Protein AF-A0A6G3MH66-F1 (afdb_monomer)

Secondary structure (DSSP, 8-state):
-EE-S-S-SSSS--HHHHHHHHHHHHHHHBSSPPPSSEEEE-----TT--SS-SSGGG-TT--BSS--EE---SSS--BTTTTB-HHHHHHHTTS-EE------SS-EEE--EEEEETTEEEEEEEE----HHHHHHHHHTT-EEEPPPP-SS--EEEEEEE-S--S-SSTTSS--GGGS-TT-SEEEE-S--S-EEEEEEPTTSS-EEEE---SS--S--TGGGS--

Radius of gyration: 17.52 Å; Cα contacts (8 Å, |Δi|>4): 465; chains: 1; bounding box: 42×45×47 Å

Foldseek 3Di:
DEAQACPDQAQDDDPVSLVVLVVVLCVPFFDQADDLKDWPDDDDPDPPDPPADQALNPGPVTRTRHAAEYEHAPRQFQDDPVRDTPVVVCSVVSRHNYAQHADDLQAGEWEWGWMGRPQAIETETEHHDDQQLSVQVCLVVVRYYYDPDPPPDHDYAYEYRHHAADDPPDPRRTDDPVSDDQSHAEYEYRHAQQAPQDWDDDPPGNYTYGYHHDPDDPDPDPSNVDDD

Mean predicted aligned error: 4.97 Å

Solvent-accessible surface area (backbone atoms only — not comparable to full-atom values): 12846 Å² total; per-residue (Å²): 87,80,46,38,27,50,90,34,87,43,46,77,61,54,70,68,56,51,54,50,52,52,49,51,47,53,68,70,22,38,41,89,50,76,66,84,57,46,79,77,42,72,67,85,86,63,93,85,60,86,88,60,63,74,41,32,90,69,30,93,89,48,57,51,38,46,65,37,37,32,30,35,9,80,35,23,37,63,46,73,96,84,52,50,28,50,55,54,58,37,21,77,69,52,65,29,28,67,44,28,76,83,86,49,96,81,49,44,78,37,59,43,40,27,37,35,44,87,91,48,35,37,30,42,33,39,40,30,37,60,64,34,47,56,52,47,49,32,53,77,67,68,29,55,45,69,59,74,77,80,86,79,88,62,84,54,51,25,35,39,34,32,20,50,45,68,60,78,81,48,98,48,49,20,49,65,84,76,77,57,74,74,85,37,46,35,35,41,42,32,53,49,47,38,43,47,54,72,69,42,76,42,79,99,52,81,24,30,39,27,23,57,27,40,97,64,77,88,58,102,44,78,50,44,69,46,76,108

InterPro domains:
  IPR004843 Calcineurin-like, phosphoesterase domain [PF00149] (3-195)
  IPR029052 Metallo-dependent phosphatase-like [G3DSA:3.60.21.10] (1-228)
  IPR029052 Metallo-dependent phosphatase-like [SSF56300] (2-224)
  IPR041796 DNA double-strand break repair protein Mre11, N-terminal metallophosphatase domain [cd00840] (1-221)

Structure (mmCIF, N/CA/C/O backbone):
data_AF-A0A6G3MH66-F1
#
_entry.id   AF-A0A6G3MH66-F1
#
loop_
_atom_site.group_PDB
_atom_site.id
_atom_site.type_symbol
_atom_site.label_atom_id
_atom_site.label_alt_id
_atom_site.label_comp_id
_atom_site.label_asym_id
_atom_site.label_entity_id
_atom_site.label_seq_id
_atom_site.pdbx_PDB_ins_code
_atom_site.Cartn_x
_atom_site.Cartn_y
_atom_site.Cartn_z
_atom_site.occupancy
_atom_site.B_iso_or_equiv
_atom_site.auth_seq_id
_atom_site.auth_comp_id
_atom_site.auth_asym_id
_atom_site.auth_atom_id
_atom_site.pdbx_PDB_model_num
ATOM 1 N N . MET A 1 1 ? -10.281 -0.877 4.349 1.00 94.56 1 MET A N 1
ATOM 2 C CA . MET A 1 1 ? -10.024 -0.508 2.943 1.00 94.56 1 MET A CA 1
ATOM 3 C C . MET A 1 1 ? -8.521 -0.492 2.738 1.00 94.56 1 MET A C 1
ATOM 5 O O . MET A 1 1 ? -7.824 -0.076 3.657 1.00 94.56 1 MET A O 1
ATOM 9 N N . LEU A 1 2 ? -8.044 -1.002 1.604 1.00 97.56 2 LEU A N 1
ATOM 10 C CA . LEU A 1 2 ? -6.624 -1.140 1.277 1.00 97.56 2 LEU A CA 1
ATOM 11 C C . LEU A 1 2 ? -6.364 -0.428 -0.053 1.00 97.56 2 LEU A C 1
ATOM 13 O O . LEU A 1 2 ? -7.070 -0.707 -1.018 1.00 97.56 2 LEU A O 1
ATOM 17 N N . LEU A 1 3 ? -5.402 0.491 -0.083 1.00 98.19 3 LEU A N 1
ATOM 18 C CA . LEU A 1 3 ? -5.028 1.270 -1.262 1.00 98.19 3 LEU A CA 1
ATOM 19 C C . LEU A 1 3 ? -3.601 0.933 -1.699 1.00 98.19 3 LEU A C 1
ATOM 21 O O . LEU A 1 3 ? -2.716 0.739 -0.861 1.00 98.19 3 LEU A O 1
ATOM 25 N N . GLY A 1 4 ? -3.403 0.887 -3.016 1.00 97.56 4 GLY A N 1
ATOM 26 C CA . GLY A 1 4 ? -2.150 0.495 -3.660 1.00 97.56 4 GLY A CA 1
ATOM 27 C C . GLY A 1 4 ? -1.174 1.637 -3.951 1.00 97.56 4 GLY A C 1
ATOM 28 O O . GLY A 1 4 ? -0.190 1.379 -4.626 1.00 97.56 4 GLY A O 1
ATOM 29 N N . GLY A 1 5 ? -1.421 2.864 -3.480 1.00 97.00 5 GLY A N 1
ATOM 30 C CA . GLY A 1 5 ? -0.615 4.058 -3.787 1.00 97.00 5 GLY A CA 1
ATOM 31 C C . GLY A 1 5 ? -1.349 5.071 -4.668 1.00 97.00 5 GLY A C 1
ATOM 32 O O . GLY A 1 5 ? -2.510 4.847 -5.012 1.00 97.00 5 GLY A O 1
ATOM 33 N N . ASP A 1 6 ? -0.682 6.187 -4.972 1.00 97.50 6 ASP A N 1
ATOM 34 C CA . ASP A 1 6 ? -1.192 7.300 -5.784 1.00 97.50 6 ASP A CA 1
ATOM 35 C C . ASP A 1 6 ? -2.592 7.780 -5.360 1.00 97.50 6 ASP A C 1
ATOM 37 O O . ASP A 1 6 ? -3.486 8.033 -6.173 1.00 97.50 6 ASP A O 1
ATOM 41 N N . LEU A 1 7 ? -2.787 7.954 -4.048 1.00 97.19 7 LEU A N 1
ATOM 42 C CA . LEU A 1 7 ? -3.995 8.595 -3.521 1.00 97.19 7 LEU A CA 1
ATOM 43 C C . LEU A 1 7 ? -4.093 10.047 -4.012 1.00 97.19 7 LEU A C 1
ATOM 45 O O . LEU A 1 7 ? -5.193 10.584 -4.174 1.00 97.19 7 LEU A O 1
ATOM 49 N N . PHE A 1 8 ? -2.942 10.677 -4.248 1.00 97.44 8 PHE A N 1
ATOM 50 C CA . PHE A 1 8 ? -2.848 12.007 -4.824 1.00 97.44 8 PHE A CA 1
ATOM 51 C C . PHE A 1 8 ? -1.995 12.006 -6.088 1.00 97.44 8 PHE A C 1
ATOM 53 O O . PHE A 1 8 ? -0.888 11.488 -6.099 1.00 97.44 8 PHE A O 1
ATOM 60 N N . HIS A 1 9 ? -2.491 12.681 -7.126 1.00 95.12 9 HIS A N 1
ATOM 61 C CA . HIS A 1 9 ? -1.762 12.878 -8.381 1.00 95.12 9 HIS A CA 1
ATOM 62 C C . HIS A 1 9 ? -0.562 13.832 -8.246 1.00 95.12 9 HIS A C 1
ATOM 64 O O . HIS A 1 9 ? 0.392 13.769 -9.016 1.00 95.12 9 HIS A O 1
ATOM 70 N N . GLU A 1 10 ? -0.615 14.744 -7.277 1.00 93.69 10 GLU A N 1
ATOM 71 C CA . GLU A 1 10 ? 0.468 15.675 -6.985 1.00 93.69 10 GLU A CA 1
ATOM 72 C C . GLU A 1 10 ? 1.029 15.386 -5.599 1.00 93.69 10 GLU A C 1
ATOM 74 O O . GLU A 1 10 ? 0.276 15.282 -4.628 1.00 93.69 10 GLU A O 1
ATOM 79 N N . ASN A 1 11 ? 2.356 15.386 -5.490 1.00 92.31 11 ASN A N 1
ATOM 80 C CA . ASN A 1 11 ? 3.060 15.199 -4.225 1.00 92.31 11 ASN A CA 1
ATOM 81 C C . ASN A 1 11 ? 2.664 16.242 -3.162 1.00 92.31 11 ASN A C 1
ATOM 83 O O . ASN A 1 11 ? 2.580 15.952 -1.967 1.00 92.31 11 ASN A O 1
ATOM 87 N N . LYS A 1 12 ? 2.367 17.466 -3.619 1.00 94.56 12 LYS A N 1
ATOM 88 C CA . LYS A 1 12 ? 1.872 18.586 -2.811 1.00 94.56 12 LYS A CA 1
ATOM 89 C C . LYS A 1 12 ? 0.454 18.952 -3.259 1.00 94.56 12 LYS A C 1
ATOM 91 O O . LYS A 1 12 ? 0.296 19.941 -3.976 1.00 94.56 12 LYS A O 1
ATOM 96 N N . PRO A 1 13 ? -0.579 18.194 -2.849 1.00 95.81 13 PRO A N 1
ATOM 97 C CA . PRO A 1 13 ? -1.934 18.438 -3.312 1.00 95.81 13 PRO A CA 1
ATOM 98 C C . PRO A 1 13 ? -2.410 19.829 -2.892 1.00 95.81 13 PRO A C 1
ATOM 100 O O . PRO A 1 13 ? -2.109 20.315 -1.797 1.00 95.81 13 PRO A O 1
ATOM 103 N N . SER A 1 14 ? -3.221 20.463 -3.736 1.00 97.38 14 SER A N 1
ATOM 104 C CA . SER A 1 14 ? -3.835 21.747 -3.385 1.00 97.38 14 SER A CA 1
ATOM 105 C C . SER A 1 14 ? -4.674 21.656 -2.099 1.00 97.38 14 SER A C 1
ATOM 107 O O . SER A 1 14 ? -5.272 20.624 -1.783 1.00 97.38 14 SER A O 1
ATOM 109 N N . ARG A 1 15 ? -4.817 22.780 -1.381 1.00 97.62 15 ARG A N 1
ATOM 110 C CA . ARG A 1 15 ? -5.656 22.859 -0.166 1.00 97.62 15 ARG A CA 1
ATOM 111 C C . ARG A 1 15 ? -7.084 22.359 -0.407 1.00 97.62 15 ARG A C 1
ATOM 113 O O . ARG A 1 15 ? -7.651 21.695 0.451 1.00 97.62 15 ARG A O 1
ATOM 120 N N . LYS A 1 16 ? -7.647 22.642 -1.589 1.00 98.12 16 LYS A N 1
ATOM 121 C CA . LYS A 1 16 ? -8.977 22.168 -2.000 1.00 98.12 16 LYS A CA 1
ATOM 122 C C . LYS A 1 16 ? -9.047 20.637 -2.002 1.00 98.1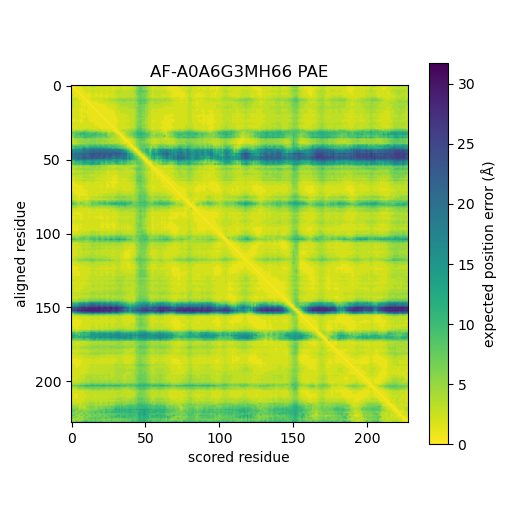2 16 LYS A C 1
ATOM 124 O O . LYS A 1 16 ? -9.994 20.081 -1.451 1.00 98.12 16 LYS A O 1
ATOM 129 N N . ILE A 1 17 ? -8.049 19.976 -2.592 1.00 97.69 17 ILE A N 1
ATOM 130 C CA . ILE A 1 17 ? -7.965 18.510 -2.666 1.00 97.69 17 ILE A CA 1
ATOM 131 C C . ILE A 1 17 ? -7.804 17.914 -1.266 1.00 97.69 17 ILE A C 1
ATOM 133 O O . ILE A 1 17 ? -8.543 16.996 -0.914 1.00 97.69 17 ILE A O 1
ATOM 137 N N . ILE A 1 18 ? -6.915 18.479 -0.443 1.00 97.62 18 ILE A N 1
ATOM 138 C CA . ILE A 1 18 ? -6.705 18.024 0.940 1.00 97.62 18 ILE A CA 1
ATOM 139 C C . ILE A 1 18 ? -8.013 18.108 1.736 1.00 97.62 18 ILE A C 1
ATOM 141 O O . ILE A 1 18 ? -8.451 17.107 2.300 1.00 97.62 18 ILE A O 1
ATOM 145 N N . CYS A 1 19 ? -8.682 19.266 1.739 1.00 98.06 19 CYS A N 1
ATOM 146 C CA . CYS A 1 19 ? -9.946 19.445 2.458 1.00 98.06 19 CYS A CA 1
ATOM 147 C C . CYS A 1 19 ? -11.025 18.457 1.990 1.00 98.06 19 CYS A C 1
ATOM 149 O O . CYS A 1 19 ? -11.735 17.887 2.819 1.00 98.06 19 CYS A O 1
ATOM 151 N N . GLN A 1 20 ? -11.128 18.222 0.679 1.00 98.31 20 GLN A N 1
ATOM 152 C CA . GLN A 1 20 ? -12.094 17.279 0.121 1.00 98.31 20 GLN A CA 1
ATOM 153 C C . GLN A 1 20 ? -11.790 15.832 0.536 1.00 98.31 20 GLN A C 1
ATOM 155 O O . GLN A 1 20 ? -12.701 15.116 0.951 1.00 98.31 20 GLN A O 1
ATOM 160 N N . ALA A 1 21 ? -10.527 15.405 0.467 1.00 98.12 21 ALA A N 1
ATOM 161 C CA . ALA A 1 21 ? -10.115 14.065 0.878 1.00 98.12 21 ALA A CA 1
ATOM 162 C C . ALA A 1 21 ? -10.384 13.833 2.374 1.00 98.12 21 ALA A C 1
ATOM 164 O O . ALA A 1 21 ? -10.985 12.823 2.740 1.00 98.12 21 ALA A O 1
ATOM 165 N N . ILE A 1 22 ? -10.040 14.803 3.232 1.00 98.25 22 ILE A N 1
ATOM 166 C CA . ILE A 1 22 ? -10.350 14.753 4.669 1.00 98.25 22 ILE A CA 1
ATOM 167 C C . ILE A 1 22 ? -11.862 14.633 4.888 1.00 98.25 22 ILE A C 1
ATOM 169 O O . ILE A 1 22 ? -12.301 13.779 5.660 1.00 98.25 22 ILE A O 1
ATOM 173 N N . TYR A 1 23 ? -12.666 15.458 4.210 1.00 98.38 23 TYR A N 1
ATOM 174 C CA . TYR A 1 23 ? -14.124 15.413 4.322 1.00 98.38 23 TYR A CA 1
ATOM 175 C C . TYR A 1 23 ? -14.681 14.033 3.955 1.00 98.38 23 TYR A C 1
ATOM 177 O O . TYR A 1 23 ? -15.465 13.472 4.721 1.00 98.38 23 TYR A O 1
ATOM 185 N N . LEU A 1 24 ? -14.258 13.462 2.822 1.00 98.38 24 LEU A N 1
ATOM 186 C CA . LEU A 1 24 ? -14.733 12.158 2.355 1.00 98.38 24 LEU A CA 1
ATOM 187 C C . LEU A 1 24 ? -14.317 11.028 3.303 1.00 98.38 24 LEU A C 1
ATOM 189 O O . LEU A 1 24 ? -15.165 10.224 3.693 1.00 98.38 24 LEU A O 1
ATOM 193 N N . ILE A 1 25 ? -13.053 11.000 3.735 1.00 98.12 25 ILE A N 1
ATOM 194 C CA . ILE A 1 25 ? -12.572 9.991 4.686 1.00 98.12 25 ILE A CA 1
ATOM 195 C C . ILE A 1 25 ? -13.347 10.104 6.001 1.00 98.12 25 ILE A C 1
ATOM 197 O O . ILE A 1 25 ? -13.854 9.105 6.503 1.00 98.12 25 ILE A O 1
ATOM 201 N N . ARG A 1 26 ? -13.538 11.311 6.542 1.00 97.44 26 ARG A N 1
ATOM 202 C CA . ARG A 1 26 ? -14.329 11.495 7.768 1.00 97.44 26 ARG A CA 1
ATOM 203 C C . ARG A 1 26 ? -15.783 11.074 7.593 1.00 97.44 26 ARG A C 1
ATOM 205 O O . ARG A 1 26 ? -16.342 10.448 8.485 1.00 97.44 26 ARG A O 1
ATOM 212 N N . LYS A 1 27 ? -16.398 11.400 6.458 1.00 97.69 27 LYS A N 1
ATOM 213 C CA . LYS A 1 27 ? -17.803 11.084 6.187 1.00 97.69 27 LYS A CA 1
ATOM 214 C C . LYS A 1 27 ? -18.061 9.579 6.103 1.00 97.69 27 LYS A C 1
ATOM 216 O O . LYS A 1 27 ? -19.101 9.133 6.579 1.00 97.69 27 LYS A O 1
ATOM 221 N N . TYR A 1 28 ? -17.150 8.818 5.494 1.00 97.56 28 TYR A N 1
ATOM 222 C CA . TYR A 1 28 ? -17.392 7.409 5.163 1.00 97.56 28 TYR A CA 1
ATOM 223 C C . TYR A 1 28 ? -16.595 6.406 6.009 1.00 97.56 28 TYR A C 1
ATOM 225 O O . TYR A 1 28 ? -17.032 5.265 6.148 1.00 97.56 28 TYR A O 1
ATOM 233 N N . CYS A 1 29 ? -15.465 6.806 6.599 1.00 96.94 29 CYS A N 1
ATOM 234 C CA . CYS A 1 29 ? -14.588 5.912 7.363 1.00 96.94 29 CYS A CA 1
ATOM 235 C C . CYS A 1 29 ? -14.707 6.063 8.884 1.00 96.94 29 CYS A C 1
ATOM 237 O O . CYS A 1 29 ? -14.194 5.212 9.612 1.00 96.94 29 CYS A O 1
ATOM 239 N N . PHE A 1 30 ? -15.371 7.111 9.379 1.00 96.31 30 PHE A N 1
ATOM 240 C CA . PHE A 1 30 ? -15.629 7.310 10.807 1.00 96.31 30 PHE A CA 1
ATOM 241 C C . PHE A 1 30 ? -17.064 6.910 11.143 1.00 96.31 30 PHE A C 1
ATOM 243 O O . PHE A 1 30 ? -17.958 6.926 10.296 1.00 96.31 30 PHE A O 1
ATOM 250 N N . GLY A 1 31 ? -17.304 6.512 12.387 1.00 95.00 31 GLY A N 1
ATOM 251 C CA . GLY A 1 31 ? -18.642 6.167 12.852 1.00 95.00 31 GLY A CA 1
ATOM 252 C C . GLY A 1 31 ? -18.635 5.236 14.054 1.00 95.00 31 GLY A C 1
ATOM 253 O O . GLY A 1 31 ? -17.593 4.811 14.530 1.00 95.00 31 GLY A O 1
ATOM 254 N N . LYS A 1 32 ? -19.833 4.893 14.532 1.00 91.94 32 LYS A N 1
ATOM 255 C CA . LYS A 1 32 ? -20.028 4.076 15.745 1.00 91.94 32 LYS A CA 1
ATOM 256 C C . LYS A 1 32 ? -19.860 2.567 15.527 1.00 91.94 32 LYS A C 1
ATOM 258 O O . LYS A 1 32 ? -19.924 1.800 16.480 1.00 91.94 32 LYS A O 1
ATOM 263 N N . LYS A 1 33 ? -19.738 2.119 14.274 1.00 89.62 33 LYS A N 1
ATOM 264 C CA . LYS A 1 33 ? -19.645 0.693 13.944 1.00 89.62 33 LYS A CA 1
ATOM 265 C C . LYS A 1 33 ? -18.281 0.163 14.373 1.00 89.62 33 LYS A C 1
ATOM 267 O O . LYS A 1 33 ? -17.269 0.630 13.869 1.00 89.62 33 LYS A O 1
ATOM 272 N N . THR A 1 34 ? -18.276 -0.849 15.229 1.00 84.81 34 THR A N 1
ATOM 273 C CA . THR A 1 34 ? -17.051 -1.526 15.655 1.00 84.81 34 THR A CA 1
ATOM 274 C C . THR A 1 34 ? -16.522 -2.462 14.567 1.00 84.81 34 THR A C 1
ATOM 276 O O . THR A 1 34 ? -17.280 -3.130 13.847 1.00 84.81 34 THR A O 1
ATOM 279 N N . GLN A 1 35 ? -15.199 -2.512 14.430 1.00 85.00 35 GLN A N 1
ATOM 280 C CA . GLN A 1 35 ? -14.520 -3.449 13.547 1.00 85.00 35 GLN A CA 1
ATOM 281 C C . GLN A 1 35 ? -14.704 -4.873 14.071 1.00 85.00 35 GLN A C 1
ATOM 283 O O . GLN A 1 35 ? -14.576 -5.144 15.261 1.00 85.00 35 GLN A O 1
ATOM 288 N N . LYS A 1 36 ? -14.971 -5.811 13.160 1.00 89.62 36 LYS A N 1
ATOM 289 C CA . LYS A 1 36 ? -15.143 -7.236 13.488 1.00 89.62 36 LYS A CA 1
ATOM 290 C C . LYS A 1 36 ? -13.833 -8.030 13.430 1.00 89.62 36 LYS A C 1
ATOM 292 O O . LYS A 1 36 ? -13.876 -9.242 13.265 1.00 89.62 36 LYS A O 1
ATOM 297 N N . PHE A 1 37 ? -12.686 -7.359 13.471 1.00 91.00 37 PHE A N 1
ATOM 298 C CA . PHE A 1 37 ? -11.369 -7.985 13.387 1.00 91.00 37 PHE A CA 1
ATOM 299 C C . PHE A 1 37 ? -10.436 -7.396 14.444 1.00 91.00 37 PHE A C 1
ATOM 301 O O . PHE A 1 37 ? -10.614 -6.262 14.886 1.00 91.00 37 PHE A O 1
ATOM 308 N N . GLN A 1 38 ? -9.438 -8.177 14.828 1.00 89.25 38 GLN A N 1
ATOM 309 C CA . GLN A 1 38 ? -8.385 -7.802 15.755 1.00 89.25 38 GLN A CA 1
ATOM 310 C C . GLN A 1 38 ? -7.119 -7.472 14.972 1.00 89.25 38 GLN A C 1
ATOM 312 O O . GLN A 1 38 ? -6.821 -8.108 13.964 1.00 89.25 38 GLN A O 1
ATOM 317 N N . VAL A 1 39 ? -6.369 -6.489 15.455 1.00 88.12 39 VAL A N 1
ATOM 318 C CA . VAL A 1 39 ? -5.031 -6.178 14.952 1.00 88.12 39 VAL A CA 1
ATOM 319 C C . VAL A 1 39 ? -4.023 -6.865 15.864 1.00 88.12 39 VAL A C 1
ATOM 321 O O . VAL A 1 39 ? -3.954 -6.516 17.046 1.00 88.12 39 VAL A O 1
ATOM 324 N N . LEU A 1 40 ? -3.292 -7.835 15.314 1.00 86.69 40 LEU A N 1
ATOM 325 C CA . LEU A 1 40 ? -2.322 -8.666 16.031 1.00 86.69 40 LEU A CA 1
ATOM 326 C C . LEU A 1 40 ? -0.939 -8.016 16.087 1.00 86.69 40 LEU A C 1
ATOM 328 O O . LEU A 1 40 ? -0.278 -8.070 17.116 1.00 86.69 40 LEU A O 1
ATOM 332 N N . ASN A 1 41 ? -0.515 -7.397 14.983 1.00 83.31 41 ASN A N 1
ATOM 333 C CA . ASN A 1 41 ? 0.768 -6.715 14.884 1.00 83.31 41 ASN A CA 1
ATOM 334 C C . ASN A 1 41 ? 0.650 -5.463 14.028 1.00 83.31 41 ASN A C 1
ATOM 336 O O . ASN A 1 41 ? 0.005 -5.466 12.977 1.00 83.31 41 ASN A O 1
ATOM 340 N N . LEU A 1 42 ? 1.318 -4.418 14.493 1.00 79.38 42 LEU A N 1
ATOM 341 C CA . LEU A 1 42 ? 1.496 -3.155 13.807 1.00 79.38 42 LEU A CA 1
ATOM 342 C C . LEU A 1 42 ? 2.995 -2.886 13.827 1.00 79.38 42 LEU A C 1
ATOM 344 O O . LEU A 1 42 ? 3.529 -2.647 14.911 1.00 79.38 42 LEU A O 1
ATOM 348 N N . PRO A 1 43 ? 3.688 -2.965 12.684 1.00 74.06 43 PRO A N 1
ATOM 349 C CA . PRO A 1 43 ? 5.104 -2.686 12.680 1.00 74.06 43 PRO A CA 1
ATOM 350 C C . PRO A 1 43 ? 5.341 -1.248 13.128 1.00 74.06 43 PRO A C 1
ATOM 352 O O . PRO A 1 43 ? 4.768 -0.303 12.576 1.00 74.06 43 PRO A O 1
ATOM 355 N N . ASP A 1 44 ? 6.177 -1.096 14.149 1.00 65.88 44 ASP A N 1
ATOM 356 C CA . ASP A 1 44 ? 6.641 0.215 14.555 1.00 65.88 44 ASP A CA 1
ATOM 357 C C . ASP A 1 44 ? 7.714 0.673 13.567 1.00 65.88 44 ASP A C 1
ATOM 359 O O . ASP A 1 44 ? 8.796 0.091 13.470 1.00 65.88 44 ASP A O 1
ATOM 363 N N . PHE A 1 45 ? 7.364 1.679 12.768 1.00 59.62 45 PHE A N 1
ATOM 364 C CA . PHE A 1 45 ? 8.275 2.277 11.798 1.00 59.62 45 PHE A CA 1
ATOM 365 C C . PHE A 1 45 ? 8.821 3.641 12.260 1.00 59.62 45 PHE A C 1
ATOM 367 O O . PHE A 1 45 ? 9.406 4.324 11.435 1.00 59.62 45 PHE A O 1
ATOM 374 N N . ASN A 1 46 ? 8.549 4.115 13.485 1.00 53.88 46 ASN A N 1
ATOM 375 C CA . ASN A 1 46 ? 9.162 5.336 14.041 1.00 53.88 46 ASN A CA 1
ATOM 376 C C . ASN A 1 46 ? 9.144 5.264 15.576 1.00 53.88 46 ASN A C 1
ATOM 378 O O . ASN A 1 46 ? 8.140 5.599 16.194 1.00 53.88 46 ASN A O 1
ATOM 382 N N . GLU A 1 47 ? 10.279 4.925 16.185 1.00 50.97 47 GLU A N 1
ATOM 383 C CA . GLU A 1 47 ? 10.422 4.829 17.648 1.00 50.97 47 GLU A CA 1
ATOM 384 C C . GLU A 1 47 ? 10.414 6.195 18.371 1.00 50.97 47 GLU A C 1
ATOM 386 O O . GLU A 1 47 ? 10.482 6.252 19.601 1.00 50.97 47 GLU A O 1
ATOM 391 N N . SER A 1 48 ? 10.375 7.306 17.624 1.00 50.72 48 SER A N 1
ATOM 392 C CA . SER A 1 48 ? 10.688 8.643 18.137 1.00 50.72 48 SER A CA 1
ATOM 393 C C . SER A 1 48 ? 9.544 9.342 18.873 1.00 50.72 48 SER A C 1
ATOM 395 O O . SER A 1 48 ? 9.826 10.215 19.689 1.00 50.72 48 SER A O 1
ATOM 397 N N . ASP A 1 49 ? 8.279 8.983 18.629 1.00 53.25 49 ASP A N 1
ATOM 398 C CA . ASP A 1 49 ? 7.141 9.603 19.321 1.00 53.25 49 ASP A CA 1
ATOM 399 C C . ASP A 1 49 ? 6.130 8.554 19.801 1.00 53.25 49 ASP A C 1
ATOM 401 O O . ASP A 1 49 ? 5.390 7.955 19.024 1.00 53.25 49 ASP A O 1
ATOM 405 N N . LYS A 1 50 ? 6.128 8.322 21.118 1.00 57.91 50 LYS A N 1
ATOM 406 C CA . LYS A 1 50 ? 5.266 7.343 21.802 1.00 57.91 50 LYS A CA 1
ATOM 407 C C . LYS A 1 50 ? 3.937 7.941 22.272 1.00 57.91 50 LYS A C 1
ATOM 409 O O . LYS A 1 50 ? 3.179 7.250 22.951 1.00 57.91 50 LYS A O 1
ATOM 414 N N . THR A 1 51 ? 3.670 9.219 21.993 1.00 62.28 51 THR A N 1
ATOM 415 C CA . THR A 1 51 ? 2.521 9.925 22.585 1.00 62.28 51 THR A CA 1
ATOM 416 C C . THR A 1 51 ? 1.202 9.655 21.865 1.00 62.28 51 THR A C 1
ATOM 418 O O . THR A 1 51 ? 0.156 9.646 22.513 1.00 62.28 51 THR A O 1
ATOM 421 N N . LEU A 1 52 ? 1.239 9.370 20.558 1.00 61.62 52 LEU A N 1
ATOM 422 C CA . LEU A 1 52 ? 0.061 9.042 19.755 1.00 61.62 52 LEU A CA 1
ATOM 423 C C . LEU A 1 52 ? 0.196 7.662 19.093 1.00 61.62 52 LEU A C 1
ATOM 425 O O . LEU A 1 52 ? 1.257 7.329 18.560 1.00 61.62 52 LEU A O 1
ATOM 429 N N . PRO A 1 53 ? -0.872 6.843 19.083 1.00 66.81 53 PRO A N 1
ATOM 430 C CA . PRO A 1 53 ? -0.854 5.573 18.376 1.00 66.81 53 PRO A CA 1
ATOM 431 C C . PRO A 1 53 ? -0.760 5.809 16.865 1.00 66.81 53 PRO A C 1
ATOM 433 O O . PRO A 1 53 ? -1.625 6.432 16.257 1.00 66.81 53 PRO A O 1
ATOM 436 N N . LYS A 1 54 ? 0.281 5.248 16.241 1.00 71.19 54 LYS A N 1
ATOM 437 C CA . LYS A 1 54 ? 0.580 5.417 14.808 1.00 71.19 54 LYS A CA 1
ATOM 438 C C . LYS A 1 54 ? -0.526 4.926 13.868 1.00 71.19 54 LYS A C 1
ATOM 440 O O . LYS A 1 54 ? -0.663 5.419 12.752 1.00 71.19 54 LYS A O 1
ATOM 445 N N . PHE A 1 55 ? -1.302 3.942 14.313 1.00 82.50 55 PHE A N 1
ATOM 446 C CA . PHE A 1 55 ? -2.434 3.405 13.570 1.00 82.50 55 PHE A CA 1
ATOM 447 C C . PHE A 1 55 ? -3.734 3.882 14.208 1.00 82.50 55 PHE A C 1
ATOM 449 O O . PHE A 1 55 ? -3.992 3.610 15.382 1.00 82.50 55 PHE A O 1
ATOM 456 N N . ASN A 1 56 ? -4.588 4.525 13.413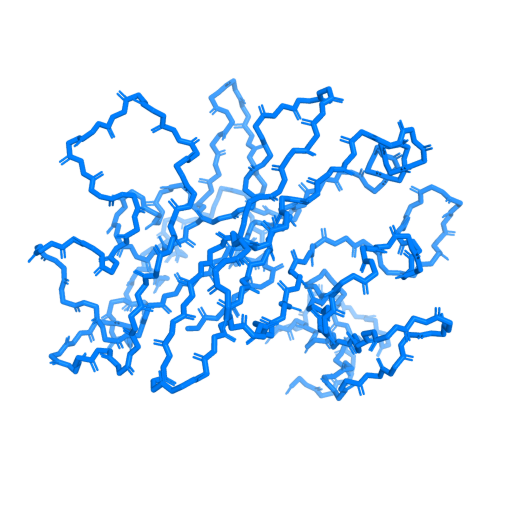 1.00 90.00 56 ASN A N 1
ATOM 457 C CA . ASN A 1 56 ? -5.801 5.188 13.893 1.00 90.00 56 ASN A CA 1
ATOM 458 C C . ASN A 1 56 ? -6.803 4.239 14.567 1.00 90.00 56 ASN A C 1
ATOM 460 O O . ASN A 1 56 ? -7.584 4.660 15.411 1.00 90.00 56 ASN A O 1
ATOM 464 N N . ILE A 1 57 ? -6.755 2.945 14.243 1.00 86.00 57 ILE A N 1
ATOM 465 C CA . ILE A 1 57 ? -7.604 1.914 14.851 1.00 86.00 57 ILE A CA 1
ATOM 466 C C . ILE A 1 57 ? -7.278 1.663 16.331 1.00 86.00 57 ILE A C 1
ATOM 468 O O . ILE A 1 57 ? -8.074 1.055 17.042 1.00 86.00 57 ILE A O 1
ATOM 472 N N . LYS A 1 58 ? -6.100 2.089 16.798 1.00 85.25 58 LYS A N 1
ATOM 473 C CA . LYS A 1 58 ? -5.686 1.988 18.201 1.00 85.25 58 LYS A CA 1
ATOM 474 C C . LYS A 1 58 ? -5.866 3.303 18.963 1.00 85.25 58 LYS A C 1
ATOM 476 O O . LYS A 1 58 ? -5.588 3.321 20.157 1.00 85.25 58 LYS A O 1
ATOM 481 N N . ASP A 1 59 ? -6.314 4.374 18.307 1.00 89.31 59 ASP A N 1
ATOM 482 C CA . ASP A 1 59 ? -6.524 5.663 18.960 1.00 89.31 59 ASP A CA 1
ATOM 483 C C . ASP A 1 59 ? -7.852 5.676 19.735 1.00 89.31 59 ASP A C 1
ATOM 485 O O . ASP A 1 59 ? -8.916 5.605 19.115 1.00 89.31 59 ASP A O 1
ATOM 489 N N . PRO A 1 60 ? -7.832 5.788 21.079 1.00 89.12 60 PRO A N 1
ATOM 490 C CA . PRO A 1 60 ? -9.058 5.826 21.875 1.00 89.12 60 PRO A CA 1
ATOM 491 C C . PRO A 1 60 ? -9.898 7.089 21.625 1.00 89.12 60 PRO A C 1
ATOM 493 O O . PRO A 1 60 ? -11.078 7.113 21.975 1.00 89.12 60 PRO A O 1
ATOM 496 N N . ASN A 1 61 ? -9.320 8.129 21.019 1.00 91.56 61 ASN A N 1
ATOM 497 C CA . ASN A 1 61 ? -10.003 9.382 20.708 1.00 91.56 61 ASN A CA 1
ATOM 498 C C . ASN A 1 61 ? -10.669 9.368 19.323 1.00 91.56 61 ASN A C 1
ATOM 500 O O . ASN A 1 61 ? -11.406 10.301 18.988 1.00 91.56 61 ASN A O 1
ATOM 504 N N . LEU A 1 62 ? -10.435 8.334 18.505 1.00 92.69 62 LEU A N 1
ATOM 505 C CA . LEU A 1 62 ? -10.957 8.243 17.143 1.00 92.69 62 LEU A CA 1
ATOM 506 C C . LEU A 1 62 ? -11.949 7.087 16.999 1.00 92.69 62 LEU A C 1
ATOM 508 O O . LEU A 1 62 ? -11.614 5.912 17.100 1.00 92.69 62 LEU A O 1
ATOM 512 N N . ASN A 1 63 ? -13.189 7.423 16.641 1.00 94.25 63 ASN A N 1
ATOM 513 C CA . ASN A 1 63 ? -14.204 6.434 16.280 1.00 94.25 63 ASN A CA 1
ATOM 514 C C . ASN A 1 63 ? -14.093 6.068 14.795 1.00 94.25 63 ASN A C 1
ATOM 516 O O . ASN A 1 63 ? -14.840 6.577 13.951 1.00 94.25 63 ASN A O 1
ATOM 520 N N . ILE A 1 64 ? -13.138 5.197 14.476 1.00 94.88 64 ILE A N 1
ATOM 521 C CA . ILE A 1 64 ? -12.965 4.645 13.130 1.00 94.88 64 ILE A CA 1
ATOM 522 C C . ILE A 1 64 ? -13.996 3.531 12.922 1.00 94.88 64 ILE A C 1
ATOM 524 O O . ILE A 1 64 ? -14.113 2.643 13.759 1.00 94.88 64 ILE A O 1
ATOM 528 N N . SER A 1 65 ? -14.719 3.543 11.802 1.00 94.25 65 SER A N 1
ATOM 529 C CA . SER A 1 65 ? -15.654 2.479 11.405 1.00 94.25 65 SER A CA 1
ATOM 530 C C . SER A 1 65 ? -15.094 1.612 10.274 1.00 94.25 65 SER A C 1
ATOM 532 O O . SER A 1 65 ? -15.269 0.390 10.270 1.00 94.25 65 SER A O 1
ATOM 534 N N . ILE A 1 66 ? -14.376 2.232 9.332 1.00 95.56 66 ILE A N 1
ATOM 535 C CA . ILE A 1 66 ? -13.698 1.572 8.214 1.00 95.56 66 ILE A CA 1
ATOM 536 C C . ILE A 1 66 ? -12.244 2.057 8.191 1.00 95.56 66 ILE A C 1
ATOM 538 O O . ILE A 1 66 ? -11.963 3.132 7.670 1.00 95.56 66 ILE A O 1
ATOM 542 N N . PRO A 1 67 ? -11.293 1.287 8.738 1.00 94.81 67 PRO A N 1
ATOM 543 C CA . PRO A 1 67 ? -9.894 1.685 8.720 1.00 94.81 67 PRO A CA 1
ATOM 544 C C . PRO A 1 67 ? -9.345 1.623 7.292 1.00 94.81 67 PRO A C 1
ATOM 546 O O . PRO A 1 67 ? -9.595 0.667 6.544 1.00 94.81 67 PRO A O 1
ATOM 549 N N . LEU A 1 68 ? -8.615 2.669 6.922 1.00 96.25 68 LEU A N 1
ATOM 550 C CA . LEU A 1 68 ? -7.990 2.848 5.619 1.00 96.25 68 LEU A CA 1
ATOM 551 C C . LEU A 1 68 ? -6.492 2.584 5.745 1.00 96.25 68 LEU A C 1
ATOM 553 O O . LEU A 1 68 ? -5.853 3.221 6.572 1.00 96.25 68 LEU A O 1
ATOM 557 N N . PHE A 1 69 ? -5.950 1.659 4.961 1.00 96.56 69 PHE A N 1
ATOM 558 C CA . PHE A 1 69 ? -4.520 1.359 4.877 1.00 96.56 69 PHE A CA 1
ATOM 559 C C . PHE A 1 69 ? -4.023 1.726 3.483 1.00 96.56 69 PHE A C 1
ATOM 561 O O . PHE A 1 69 ? -4.689 1.391 2.504 1.00 96.56 69 PHE A O 1
ATOM 568 N N . SER A 1 70 ? -2.880 2.399 3.390 1.00 97.31 70 SER A N 1
ATOM 569 C CA . SER A 1 70 ? -2.283 2.782 2.107 1.00 97.31 70 SER A CA 1
ATOM 570 C C . SER A 1 70 ? -0.768 2.697 2.171 1.00 97.31 70 SER A C 1
ATOM 572 O O . SER A 1 70 ? -0.176 3.092 3.177 1.00 97.31 70 SER A O 1
ATOM 574 N N . ILE A 1 71 ? -0.166 2.224 1.084 1.00 97.50 71 ILE A N 1
ATOM 575 C CA . ILE A 1 71 ? 1.211 2.583 0.731 1.00 97.50 71 ILE A CA 1
ATOM 576 C C . ILE A 1 71 ? 1.195 3.899 -0.057 1.00 97.50 71 ILE A C 1
ATOM 578 O O . ILE A 1 71 ? 0.123 4.350 -0.464 1.00 97.50 71 ILE A O 1
ATOM 582 N N . HIS A 1 72 ? 2.360 4.504 -0.270 1.00 97.50 72 HIS A N 1
ATOM 583 C CA . HIS A 1 72 ? 2.512 5.593 -1.236 1.00 97.50 72 HIS A CA 1
ATOM 584 C C . HIS A 1 72 ? 2.872 5.035 -2.620 1.00 97.50 72 HIS A C 1
ATOM 586 O O . HIS A 1 72 ? 3.539 4.000 -2.725 1.00 97.50 72 HIS A O 1
ATOM 592 N N . GLY A 1 73 ? 2.440 5.725 -3.665 1.00 97.81 73 GLY A N 1
ATOM 593 C CA . GLY A 1 73 ? 2.871 5.519 -5.039 1.00 97.81 73 GLY A CA 1
ATOM 594 C C . GLY A 1 73 ? 4.010 6.464 -5.425 1.00 97.81 73 GLY A C 1
ATOM 595 O O . GLY A 1 73 ? 4.778 6.910 -4.561 1.00 97.81 73 GLY A O 1
ATOM 596 N N . ASN A 1 74 ? 4.179 6.688 -6.728 1.00 96.25 74 ASN A N 1
ATOM 597 C CA . ASN A 1 74 ? 5.231 7.549 -7.278 1.00 96.25 74 ASN A CA 1
ATOM 598 C C . ASN A 1 74 ? 4.801 9.018 -7.402 1.00 96.25 74 ASN A C 1
ATOM 600 O O . ASN A 1 74 ? 5.665 9.873 -7.583 1.00 96.25 74 ASN A O 1
ATOM 604 N N . HIS A 1 75 ? 3.503 9.318 -7.330 1.00 94.94 75 HIS A N 1
ATOM 605 C CA . HIS A 1 75 ? 2.998 10.693 -7.343 1.00 94.94 75 HIS A CA 1
ATOM 606 C C . HIS A 1 75 ? 2.913 11.307 -5.942 1.00 94.94 75 HIS A C 1
ATOM 608 O O . HIS A 1 75 ? 3.062 12.521 -5.792 1.00 94.94 75 HIS A O 1
ATOM 614 N N . ASP A 1 76 ? 2.695 10.485 -4.917 1.00 93.88 76 ASP A N 1
ATOM 615 C CA . ASP A 1 76 ? 2.597 10.879 -3.511 1.00 93.88 76 ASP A CA 1
ATOM 616 C C . ASP A 1 76 ? 3.751 10.326 -2.657 1.00 93.88 76 ASP A C 1
ATOM 618 O O . ASP A 1 76 ? 3.578 9.976 -1.488 1.00 93.88 76 ASP A O 1
ATOM 622 N N . ASP A 1 77 ? 4.951 10.283 -3.237 1.00 93.88 77 ASP A N 1
ATOM 623 C CA . ASP A 1 77 ? 6.172 9.758 -2.632 1.00 93.88 77 ASP A CA 1
ATOM 624 C C . ASP A 1 77 ? 6.791 10.661 -1.536 1.00 93.88 77 ASP A C 1
ATOM 626 O O . ASP A 1 77 ? 6.552 11.866 -1.457 1.00 93.88 77 ASP A O 1
ATOM 630 N N . PRO A 1 78 ? 7.598 10.109 -0.617 1.00 92.88 78 PRO A N 1
ATOM 631 C CA . PRO A 1 78 ? 8.363 10.908 0.338 1.00 92.88 78 PRO A CA 1
ATOM 632 C C . PRO A 1 78 ? 9.390 11.825 -0.339 1.00 92.88 78 PRO A C 1
ATOM 634 O O . PRO A 1 78 ? 10.287 11.347 -1.031 1.00 92.88 78 PRO A O 1
ATOM 637 N N . ILE A 1 79 ? 9.329 13.133 -0.065 1.00 87.44 79 ILE A N 1
ATOM 638 C CA . ILE A 1 79 ? 10.292 14.120 -0.581 1.00 87.44 79 ILE A CA 1
ATOM 639 C C . ILE A 1 79 ? 10.922 14.968 0.531 1.00 87.44 79 ILE A C 1
ATOM 641 O O . ILE A 1 79 ? 10.401 15.097 1.641 1.00 87.44 79 ILE A O 1
ATOM 645 N N . GLY A 1 80 ? 12.038 15.619 0.194 1.00 85.00 80 GLY A N 1
ATOM 646 C CA . GLY A 1 80 ? 12.747 16.537 1.085 1.00 85.00 80 GLY A CA 1
ATOM 647 C C . GLY A 1 80 ? 13.589 15.835 2.151 1.00 85.00 80 GLY A C 1
ATOM 648 O O . GLY A 1 80 ? 13.644 14.612 2.222 1.00 85.00 80 GLY A O 1
ATOM 649 N N . MET A 1 81 ? 14.268 16.635 2.976 1.00 81.69 81 MET A N 1
ATOM 650 C CA . MET A 1 81 ? 15.218 16.146 3.986 1.00 81.69 81 MET A CA 1
ATOM 651 C C . MET A 1 81 ? 14.552 15.257 5.046 1.00 81.69 81 MET A C 1
ATOM 653 O O . MET A 1 81 ? 15.129 14.262 5.463 1.00 81.69 81 MET A O 1
ATOM 657 N N . GLU A 1 82 ? 13.314 15.587 5.414 1.00 82.69 82 GLU A N 1
ATOM 658 C CA . GLU A 1 82 ? 12.518 14.844 6.399 1.00 82.69 82 GLU A CA 1
ATOM 659 C C . GLU A 1 82 ? 11.837 13.595 5.808 1.00 82.69 82 GLU A C 1
ATOM 661 O O . GLU A 1 82 ? 11.201 12.834 6.536 1.00 82.69 82 GLU A O 1
ATOM 666 N N . GLY A 1 83 ? 11.912 13.391 4.484 1.00 87.56 83 GLY A N 1
ATOM 667 C CA . GLY A 1 83 ? 11.263 12.267 3.805 1.00 87.56 83 GLY A CA 1
ATOM 668 C C . GLY A 1 83 ? 9.763 12.191 4.101 1.00 87.56 83 GLY A C 1
ATOM 669 O O . GLY A 1 83 ? 9.260 11.134 4.494 1.00 87.56 83 GLY A O 1
ATOM 670 N N . LEU A 1 84 ? 9.049 13.311 3.964 1.00 90.25 84 LEU A N 1
ATOM 671 C CA . LEU A 1 84 ? 7.608 13.392 4.213 1.00 90.25 84 LEU A CA 1
ATOM 672 C C . LEU A 1 84 ? 6.825 13.383 2.900 1.00 90.25 84 LEU A C 1
ATOM 674 O O . LEU A 1 84 ? 7.270 13.929 1.892 1.00 90.25 84 LEU A O 1
ATOM 678 N N . CYS A 1 85 ? 5.638 12.791 2.939 1.00 93.19 85 CYS A N 1
ATOM 679 C CA . CYS A 1 85 ? 4.674 12.775 1.844 1.00 93.19 85 CYS A CA 1
ATOM 680 C C . CYS A 1 85 ? 3.290 13.231 2.318 1.00 93.19 85 CYS A C 1
ATOM 682 O O . CYS A 1 85 ? 3.042 13.437 3.511 1.00 93.19 85 CYS A O 1
ATOM 684 N N . SER A 1 86 ? 2.352 13.362 1.383 1.00 94.06 86 SER A N 1
ATO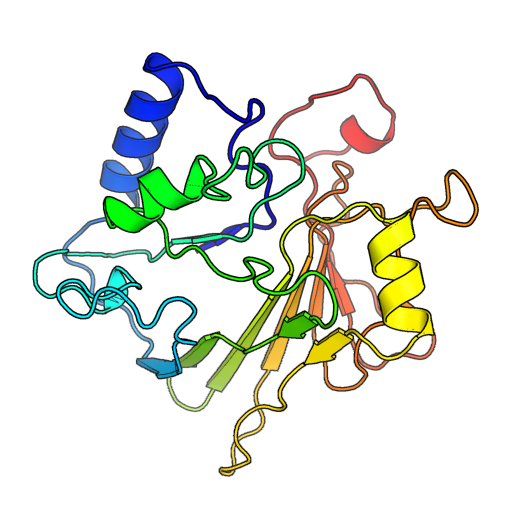M 685 C CA . SER A 1 86 ? 0.959 13.684 1.701 1.00 94.06 86 SER A CA 1
ATOM 686 C C . SER A 1 86 ? 0.332 12.653 2.653 1.00 94.06 86 SER A C 1
ATOM 688 O O . SER A 1 86 ? -0.386 13.045 3.572 1.00 94.06 86 SER A O 1
ATOM 690 N N . LEU A 1 87 ? 0.658 11.360 2.530 1.00 94.62 87 LEU A N 1
ATOM 691 C CA . LEU A 1 87 ? 0.147 10.323 3.434 1.00 94.62 87 LEU A CA 1
ATOM 692 C C . LEU A 1 87 ? 0.608 10.494 4.885 1.00 94.62 87 LEU A C 1
ATOM 694 O O . LEU A 1 87 ? -0.155 10.138 5.782 1.00 94.62 87 LEU A O 1
ATOM 698 N N . ASP A 1 88 ? 1.777 11.088 5.148 1.00 92.69 88 ASP A N 1
ATOM 699 C CA . ASP A 1 88 ? 2.207 11.389 6.522 1.00 92.69 88 ASP A CA 1
ATOM 700 C C . ASP A 1 88 ? 1.247 12.399 7.184 1.00 92.69 88 ASP A C 1
ATOM 702 O O . ASP A 1 88 ? 0.873 12.229 8.345 1.00 92.69 88 ASP A O 1
ATOM 706 N N . ILE A 1 89 ? 0.757 13.397 6.436 1.00 92.88 89 ILE A N 1
ATOM 707 C CA . ILE A 1 89 ? -0.238 14.371 6.928 1.00 92.88 89 ILE A CA 1
ATOM 708 C C . ILE A 1 89 ? -1.534 13.654 7.319 1.00 92.88 89 ILE A C 1
ATOM 710 O O . ILE A 1 89 ? -2.081 13.879 8.400 1.00 92.88 89 ILE A O 1
ATOM 714 N N . PHE A 1 90 ? -2.028 12.772 6.447 1.00 95.00 90 PHE A N 1
ATOM 715 C CA . PHE A 1 90 ? -3.270 12.035 6.683 1.00 95.00 90 PHE A CA 1
ATOM 716 C C . PHE A 1 90 ? -3.121 10.993 7.795 1.00 95.00 90 PHE A C 1
ATOM 718 O O . PHE A 1 90 ? -4.072 10.769 8.547 1.00 95.00 90 PHE A O 1
ATOM 725 N N . SER A 1 91 ? -1.941 10.389 7.931 1.00 93.06 91 SER A N 1
ATOM 726 C CA . SER A 1 91 ? -1.638 9.450 9.007 1.00 93.06 91 SER A CA 1
ATOM 727 C C . SER A 1 91 ? -1.595 10.149 10.359 1.00 93.06 91 SER A C 1
ATOM 729 O O . SER A 1 91 ? -2.292 9.728 11.279 1.00 93.06 91 SER A O 1
ATOM 731 N N . ASN A 1 92 ? -0.873 11.267 10.461 1.00 90.25 92 ASN A N 1
ATOM 732 C CA . ASN A 1 92 ? -0.781 12.052 11.696 1.00 90.25 92 ASN A CA 1
ATOM 733 C C . ASN A 1 92 ? -2.127 12.680 12.098 1.00 90.25 92 ASN A C 1
ATOM 735 O O . ASN A 1 92 ? -2.378 12.906 13.277 1.00 90.25 92 ASN A O 1
ATOM 739 N N . ALA A 1 93 ? -3.022 12.923 11.136 1.00 92.62 93 ALA A N 1
ATOM 740 C CA . ALA A 1 93 ? -4.393 13.366 11.397 1.00 92.62 93 ALA A CA 1
ATOM 741 C C . ALA A 1 93 ? -5.363 12.222 11.774 1.00 92.62 93 ALA A C 1
ATOM 743 O O . ALA A 1 93 ? -6.558 12.473 11.953 1.00 92.62 93 ALA A O 1
ATOM 744 N N . GLY A 1 94 ? -4.896 10.970 11.844 1.00 93.69 94 GLY A N 1
ATOM 745 C CA . GLY A 1 94 ? -5.717 9.806 12.189 1.00 93.69 94 GLY A CA 1
ATOM 746 C C . GLY A 1 94 ? -6.669 9.339 11.080 1.00 93.69 94 GLY A C 1
ATOM 747 O O . GLY A 1 94 ? -7.636 8.623 11.343 1.00 93.69 94 GLY A O 1
ATOM 748 N N . LEU A 1 95 ? -6.435 9.737 9.827 1.00 95.75 95 LEU A N 1
ATOM 749 C CA . LEU A 1 95 ? -7.329 9.461 8.694 1.00 95.75 95 LEU A CA 1
ATOM 750 C C . LEU A 1 95 ? -6.927 8.201 7.917 1.00 95.75 95 LEU A C 1
ATOM 752 O O . LEU A 1 95 ? -7.795 7.471 7.436 1.00 95.75 95 LEU A O 1
ATOM 756 N N . VAL A 1 96 ? -5.623 7.945 7.802 1.00 95.25 96 VAL A N 1
ATOM 757 C CA . VAL A 1 96 ? -5.038 6.832 7.040 1.00 95.25 96 VAL A CA 1
ATOM 758 C C . VAL A 1 96 ? -4.035 6.091 7.920 1.00 95.25 96 VAL A C 1
ATOM 760 O O . VAL A 1 96 ? -3.341 6.692 8.723 1.00 95.25 96 VAL A O 1
ATOM 763 N N . ASN A 1 97 ? -3.939 4.779 7.765 1.00 94.38 97 ASN A N 1
ATOM 764 C CA . ASN A 1 97 ? -2.862 3.971 8.316 1.00 94.38 97 ASN A CA 1
ATOM 765 C C . ASN A 1 97 ? -1.790 3.817 7.236 1.00 94.38 97 ASN A C 1
ATOM 767 O O . ASN A 1 97 ? -1.914 2.965 6.349 1.00 94.38 97 ASN A O 1
ATOM 771 N N . TYR A 1 98 ? -0.781 4.681 7.274 1.00 93.81 98 TYR A N 1
ATOM 772 C CA . TYR A 1 98 ? 0.307 4.656 6.304 1.00 93.81 98 TYR A CA 1
ATOM 773 C C . TYR A 1 98 ? 1.318 3.554 6.659 1.00 93.81 98 TYR A C 1
ATOM 775 O O . TYR A 1 98 ? 1.895 3.549 7.748 1.00 93.81 98 TYR A O 1
ATOM 783 N N . PHE A 1 99 ? 1.516 2.603 5.744 1.00 92.94 99 PHE A N 1
ATOM 784 C CA . PHE A 1 99 ? 2.448 1.483 5.893 1.00 92.94 99 PHE A CA 1
ATOM 785 C C . PHE A 1 99 ? 3.336 1.335 4.649 1.00 92.94 99 PHE A C 1
ATOM 787 O O . PHE A 1 99 ? 3.120 1.997 3.638 1.00 92.94 99 PHE A O 1
ATOM 794 N N . GLY A 1 100 ? 4.366 0.488 4.728 1.00 92.38 100 GLY A N 1
ATOM 795 C CA . GLY A 1 100 ? 5.261 0.216 3.596 1.00 92.38 100 GLY A CA 1
ATOM 796 C C . GLY A 1 100 ? 6.249 1.338 3.252 1.00 92.38 100 GLY A C 1
ATOM 797 O O . GLY A 1 100 ? 6.873 1.285 2.196 1.00 92.38 100 GLY A O 1
ATOM 798 N N . LYS A 1 101 ? 6.412 2.339 4.130 1.00 91.62 101 LYS A N 1
ATOM 799 C CA . LYS A 1 101 ? 7.423 3.398 3.986 1.00 91.62 101 LYS A CA 1
ATOM 800 C C . LYS A 1 101 ? 8.830 2.803 4.090 1.00 91.62 101 LYS A C 1
ATOM 802 O O . LYS A 1 101 ? 9.150 2.119 5.062 1.00 91.62 101 LYS A O 1
ATOM 807 N N . ILE A 1 102 ? 9.677 3.087 3.104 1.00 89.56 102 ILE A N 1
ATOM 808 C CA . ILE A 1 102 ? 11.061 2.600 3.057 1.00 89.56 102 ILE A CA 1
ATOM 809 C C . ILE A 1 102 ? 11.924 3.444 4.003 1.00 89.56 102 ILE A C 1
ATOM 811 O O . ILE A 1 102 ? 12.038 4.652 3.823 1.00 89.56 102 ILE A O 1
ATOM 815 N N . GLN A 1 103 ? 12.531 2.808 5.010 1.00 83.25 103 GLN A N 1
ATOM 816 C CA . GLN A 1 103 ? 13.334 3.498 6.032 1.00 83.25 103 GLN A CA 1
ATOM 817 C C . GLN A 1 103 ? 14.830 3.554 5.708 1.00 83.25 103 GLN A C 1
ATOM 819 O O . GLN A 1 103 ? 15.489 4.544 6.008 1.00 83.25 103 GLN A O 1
ATOM 824 N N . SER A 1 104 ? 15.379 2.485 5.125 1.00 84.62 104 SER A N 1
ATOM 825 C CA . SER A 1 104 ? 16.802 2.385 4.803 1.00 84.62 104 SER A CA 1
ATOM 826 C C . SER A 1 104 ? 17.009 2.307 3.301 1.00 84.62 104 SER A C 1
ATOM 828 O O . SER A 1 104 ? 16.314 1.590 2.578 1.00 84.62 104 SER A O 1
ATOM 830 N N . SER A 1 105 ? 17.992 3.072 2.837 1.00 81.62 105 SER A N 1
ATOM 831 C CA . SER A 1 105 ? 18.425 3.100 1.450 1.00 81.62 105 SER A CA 1
ATOM 832 C C . SER A 1 105 ? 19.301 1.905 1.064 1.00 81.62 105 SER A C 1
ATOM 834 O O . SER A 1 105 ? 19.416 1.624 -0.132 1.00 81.62 105 SER A O 1
ATOM 836 N N . GLU A 1 106 ? 19.896 1.227 2.048 1.00 90.06 106 GLU A N 1
ATOM 837 C CA . GLU A 1 106 ? 20.868 0.143 1.870 1.00 90.06 106 GLU A CA 1
ATOM 838 C C . GLU A 1 106 ? 20.205 -1.235 1.884 1.00 90.06 106 GLU A C 1
ATOM 840 O O . GLU A 1 106 ? 20.539 -2.096 1.073 1.00 90.06 106 GLU A O 1
ATOM 845 N N . LYS A 1 107 ? 19.239 -1.440 2.786 1.00 93.75 107 LYS A N 1
ATOM 846 C CA . LYS A 1 107 ? 18.510 -2.701 2.939 1.00 93.75 107 LYS A CA 1
ATOM 847 C C . LYS A 1 107 ? 17.044 -2.423 3.244 1.00 93.75 107 LYS A C 1
ATOM 849 O O . LYS A 1 107 ? 16.727 -1.662 4.151 1.00 93.75 107 LYS A O 1
ATOM 854 N N . ILE A 1 108 ? 16.148 -3.086 2.525 1.00 95.06 108 ILE A N 1
ATOM 855 C CA . ILE A 1 108 ? 14.706 -2.990 2.743 1.00 95.06 108 ILE A CA 1
ATOM 856 C C . ILE A 1 108 ? 14.274 -4.172 3.613 1.00 95.06 108 ILE A C 1
ATOM 858 O O . ILE A 1 108 ? 14.406 -5.324 3.199 1.00 95.06 108 ILE A O 1
ATOM 862 N N . SER A 1 109 ? 13.752 -3.882 4.809 1.00 92.94 109 SER A N 1
ATOM 863 C CA . SER A 1 109 ? 13.048 -4.860 5.648 1.00 92.94 109 SER A CA 1
ATOM 864 C C . SER A 1 109 ? 11.548 -4.581 5.612 1.00 92.94 109 SER A C 1
ATOM 866 O O . SER A 1 109 ? 11.114 -3.478 5.948 1.00 92.94 109 SER A O 1
ATOM 868 N N . ILE A 1 110 ? 10.760 -5.567 5.190 1.00 93.62 110 ILE A N 1
ATOM 869 C CA . ILE A 1 110 ? 9.309 -5.462 5.041 1.00 93.62 110 ILE A CA 1
ATOM 870 C C . ILE A 1 110 ? 8.644 -6.236 6.173 1.00 93.62 110 ILE A C 1
ATOM 872 O O . ILE A 1 110 ? 8.738 -7.460 6.247 1.00 93.62 110 ILE A O 1
ATOM 876 N N . LYS A 1 111 ? 7.934 -5.511 7.035 1.00 91.38 111 LYS A N 1
ATOM 877 C CA . LYS A 1 111 ? 7.207 -6.072 8.176 1.00 91.38 111 LYS A CA 1
ATOM 878 C C . LYS A 1 111 ? 5.701 -6.097 7.903 1.00 91.38 111 LYS A C 1
ATOM 880 O O . LYS A 1 111 ? 5.177 -5.087 7.422 1.00 91.38 111 LYS A O 1
ATOM 885 N N . PRO A 1 112 ? 4.983 -7.187 8.228 1.00 92.69 112 PRO A N 1
ATOM 886 C CA . PRO A 1 112 ? 3.553 -7.274 7.971 1.00 92.69 112 PRO A CA 1
ATOM 887 C C . PRO A 1 112 ? 2.715 -6.541 9.020 1.00 92.69 112 PRO A C 1
ATOM 889 O O . PRO A 1 112 ? 2.967 -6.619 10.227 1.00 92.69 112 PRO A O 1
ATOM 892 N N . VAL A 1 113 ? 1.634 -5.919 8.556 1.00 91.94 113 VAL A N 1
ATOM 893 C CA . VAL A 1 113 ? 0.478 -5.577 9.388 1.00 91.94 113 VAL A CA 1
ATOM 894 C C . VAL A 1 113 ? -0.399 -6.821 9.499 1.00 91.94 113 VAL A C 1
ATOM 896 O O . VAL A 1 113 ? -0.818 -7.366 8.479 1.00 91.94 113 VAL A O 1
ATOM 899 N N . MET A 1 114 ? -0.673 -7.287 10.717 1.00 92.00 114 MET A N 1
ATOM 900 C CA . MET A 1 114 ? -1.358 -8.566 10.926 1.00 92.00 114 MET A CA 1
ATOM 901 C C . MET A 1 114 ? -2.740 -8.392 11.540 1.00 92.00 114 MET A C 1
ATOM 903 O O . MET A 1 114 ? -2.922 -7.655 12.514 1.00 92.00 114 MET A O 1
ATOM 907 N N . PHE A 1 115 ? -3.700 -9.140 11.008 1.00 91.81 115 PHE A N 1
ATOM 908 C CA . PHE A 1 115 ? -5.098 -9.110 11.405 1.00 91.81 115 PHE A CA 1
ATOM 909 C C . PHE A 1 115 ? -5.628 -10.516 11.675 1.00 91.81 115 PHE A C 1
ATOM 911 O O . PHE A 1 115 ? -5.203 -11.486 11.050 1.00 91.81 115 PHE A O 1
ATOM 918 N N . ARG A 1 116 ? -6.622 -10.605 12.559 1.00 92.00 116 ARG A N 1
ATOM 919 C CA . ARG A 1 116 ? -7.405 -11.820 12.800 1.00 92.00 116 ARG A CA 1
ATOM 920 C C . ARG A 1 116 ? -8.892 -11.516 12.782 1.00 92.00 116 ARG A C 1
ATOM 922 O O . ARG A 1 116 ? -9.342 -10.562 13.418 1.00 92.00 116 ARG A O 1
ATOM 929 N N . LYS A 1 117 ? -9.674 -12.340 12.092 1.00 93.62 117 LYS A N 1
ATOM 930 C CA . LYS A 1 117 ? -11.139 -12.269 12.087 1.00 93.62 117 LYS A CA 1
ATOM 931 C C . LYS A 1 117 ? -11.708 -13.673 12.261 1.00 93.62 117 LYS A C 1
ATOM 933 O O . LYS A 1 117 ? -11.696 -14.455 11.318 1.00 93.62 117 LYS A O 1
ATOM 938 N N . GLY A 1 118 ? -12.225 -13.969 13.455 1.00 92.25 118 GLY A N 1
ATOM 939 C CA . GLY A 1 118 ? -12.548 -15.350 13.825 1.00 92.25 118 GLY A CA 1
ATOM 940 C C . GLY A 1 118 ? -11.279 -16.200 13.773 1.00 92.25 118 GLY A C 1
ATOM 941 O O . GLY A 1 118 ? -10.265 -15.798 14.344 1.00 92.25 118 GLY A O 1
ATOM 942 N N . ASP A 1 119 ? -11.327 -17.293 13.017 1.00 90.75 119 ASP A N 1
ATOM 943 C CA . ASP A 1 119 ? -10.205 -18.225 12.846 1.00 90.75 119 ASP A CA 1
ATOM 944 C C . ASP A 1 119 ? -9.277 -17.859 11.674 1.00 90.75 119 ASP A C 1
ATOM 946 O O . ASP A 1 119 ? -8.215 -18.452 11.505 1.00 90.75 119 ASP A O 1
ATOM 950 N N . SER A 1 120 ? -9.646 -16.859 10.864 1.00 92.50 120 SER A N 1
ATOM 951 C CA . SER A 1 120 ? -8.850 -16.425 9.713 1.00 92.50 120 SER A CA 1
ATOM 952 C C . SER A 1 120 ? -7.787 -15.405 10.114 1.00 92.50 120 SER A C 1
ATOM 954 O O . SER A 1 120 ? -8.092 -14.402 10.772 1.00 92.50 120 SER A O 1
ATOM 956 N N . ASN A 1 121 ? -6.557 -15.624 9.648 1.00 93.12 121 ASN A N 1
ATOM 957 C CA . ASN A 1 121 ? -5.420 -14.724 9.835 1.00 93.12 121 ASN A CA 1
ATOM 958 C C . ASN A 1 121 ? -5.020 -14.108 8.496 1.00 93.12 121 ASN A C 1
ATOM 960 O O . ASN A 1 121 ? -5.084 -14.763 7.456 1.00 93.12 121 ASN A O 1
ATOM 964 N N . LEU A 1 122 ? -4.654 -12.832 8.536 1.00 93.88 122 LEU A N 1
ATOM 965 C CA . LEU A 1 122 ? -4.258 -12.063 7.367 1.00 93.88 122 LEU A CA 1
ATOM 966 C C . LEU A 1 122 ? -2.993 -11.270 7.688 1.00 93.88 122 LEU A C 1
ATOM 968 O O . LEU A 1 122 ? -2.986 -10.471 8.628 1.00 93.88 122 LEU A O 1
ATOM 972 N N . SER A 1 123 ? -1.969 -11.435 6.860 1.00 94.75 123 SER A N 1
ATOM 973 C CA . SER A 1 123 ? -0.737 -10.651 6.892 1.00 94.75 123 SER A CA 1
ATOM 974 C C . SER A 1 123 ? -0.692 -9.749 5.664 1.00 94.75 123 SER A C 1
ATOM 976 O O . SER A 1 123 ? -0.714 -10.234 4.535 1.00 94.75 123 SER A O 1
ATOM 978 N N . ILE A 1 124 ? -0.623 -8.435 5.867 1.00 95.81 124 ILE A N 1
ATOM 979 C CA . ILE A 1 124 ? -0.493 -7.459 4.782 1.00 95.81 124 ILE A CA 1
ATOM 980 C C . ILE A 1 124 ? 0.910 -6.865 4.817 1.00 95.81 124 ILE A C 1
ATOM 982 O O . ILE A 1 124 ? 1.281 -6.142 5.742 1.00 95.81 124 ILE A O 1
ATOM 986 N N . TYR A 1 125 ? 1.667 -7.156 3.774 1.00 96.44 125 TYR A N 1
ATOM 987 C CA . TYR A 1 125 ? 2.980 -6.612 3.490 1.00 96.44 125 TYR A CA 1
ATOM 988 C C . TYR A 1 125 ? 2.836 -5.456 2.503 1.00 96.44 125 TYR A C 1
ATOM 990 O O . TYR A 1 125 ? 2.021 -5.517 1.584 1.00 96.44 125 TYR A O 1
ATOM 998 N N . GLY A 1 126 ? 3.614 -4.394 2.690 1.00 96.44 126 GLY A N 1
ATOM 999 C CA . GLY A 1 126 ? 3.552 -3.213 1.834 1.00 96.44 126 GLY A CA 1
ATOM 1000 C C . GLY A 1 126 ? 4.932 -2.720 1.459 1.00 96.44 126 GLY A C 1
ATOM 1001 O O . GLY A 1 126 ? 5.823 -2.676 2.307 1.00 96.44 126 GLY A O 1
ATOM 1002 N N . LEU A 1 127 ? 5.074 -2.308 0.207 1.00 97.06 127 LEU A N 1
ATOM 1003 C CA . LEU A 1 127 ? 6.250 -1.636 -0.312 1.00 97.06 127 LEU A CA 1
ATOM 1004 C C . LEU A 1 127 ? 5.798 -0.402 -1.092 1.00 97.06 127 LEU A C 1
ATOM 1006 O O . LEU A 1 127 ? 5.245 -0.520 -2.185 1.00 97.06 127 LEU A O 1
ATOM 1010 N N . GLY A 1 128 ? 6.028 0.775 -0.513 1.00 96.81 128 GLY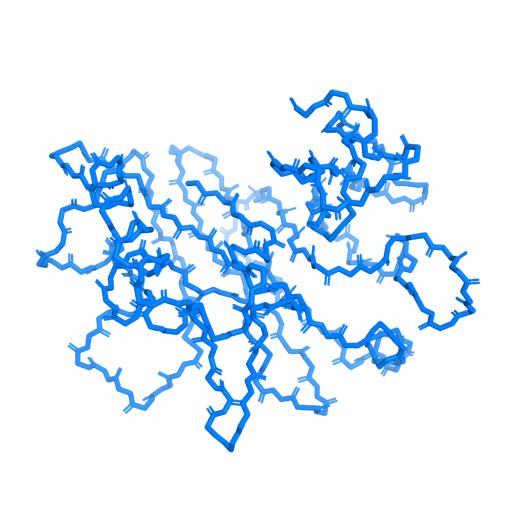 A N 1
ATOM 1011 C CA . GLY A 1 128 ? 5.811 2.040 -1.202 1.00 96.81 128 GLY A CA 1
ATOM 1012 C C . GLY A 1 128 ? 6.693 2.175 -2.440 1.00 96.81 128 GLY A C 1
ATOM 1013 O O . GLY A 1 128 ? 7.687 1.457 -2.593 1.00 96.81 128 GLY A O 1
ATOM 1014 N N . SER A 1 129 ? 6.314 3.075 -3.346 1.00 96.69 129 SER A N 1
ATOM 1015 C CA . SER A 1 129 ? 7.044 3.226 -4.602 1.00 96.69 129 SER A CA 1
ATOM 1016 C C . SER A 1 129 ? 8.523 3.568 -4.382 1.00 96.69 129 SER A C 1
ATOM 1018 O O . SER A 1 129 ? 8.923 4.335 -3.510 1.00 96.69 129 SER A O 1
ATOM 1020 N N . LEU A 1 130 ? 9.351 2.976 -5.222 1.00 95.50 130 LEU A N 1
ATOM 1021 C CA . LEU A 1 130 ? 10.782 3.185 -5.339 1.00 95.50 130 LEU A CA 1
ATOM 1022 C C . LEU A 1 130 ? 11.098 3.127 -6.826 1.00 95.50 130 LEU A C 1
ATOM 1024 O O . LEU A 1 130 ? 10.429 2.418 -7.567 1.00 95.50 130 LEU A O 1
ATOM 1028 N N . LYS A 1 131 ? 12.141 3.825 -7.267 1.00 94.62 131 LYS A N 1
ATOM 1029 C CA . LYS A 1 131 ? 12.605 3.724 -8.652 1.00 94.62 131 LYS A CA 1
ATOM 1030 C C . LYS A 1 131 ? 12.840 2.255 -9.043 1.00 94.62 131 LYS A C 1
ATOM 1032 O O . LYS A 1 131 ? 13.694 1.611 -8.425 1.00 94.62 131 LYS A O 1
ATOM 1037 N N . ASP A 1 132 ? 12.162 1.769 -10.088 1.00 95.62 132 ASP A N 1
ATOM 1038 C CA . ASP A 1 132 ? 12.156 0.341 -10.458 1.00 95.62 132 ASP A CA 1
ATOM 1039 C C . ASP A 1 132 ? 13.576 -0.217 -10.619 1.00 95.62 132 ASP A C 1
ATOM 1041 O O . ASP A 1 132 ? 13.913 -1.260 -10.062 1.00 95.62 132 ASP A O 1
ATOM 1045 N N . SER A 1 133 ? 14.461 0.526 -11.297 1.00 94.50 133 SER A N 1
ATOM 1046 C CA . SER A 1 133 ? 15.838 0.080 -11.550 1.00 94.50 133 SER A CA 1
ATOM 1047 C C . SER A 1 133 ? 16.650 -0.116 -10.279 1.00 94.50 133 SER A C 1
ATOM 1049 O O . SER A 1 133 ? 17.514 -0.993 -10.204 1.00 94.50 133 SER A O 1
ATOM 1051 N N . ARG A 1 134 ? 16.363 0.682 -9.250 1.00 94.69 134 ARG A N 1
ATOM 1052 C CA . ARG A 1 134 ? 16.973 0.531 -7.934 1.00 94.69 134 ARG A CA 1
ATOM 1053 C C . ARG A 1 134 ? 16.390 -0.679 -7.221 1.00 94.69 134 ARG A C 1
ATOM 1055 O O . ARG A 1 134 ? 17.157 -1.499 -6.726 1.00 94.69 134 ARG A O 1
ATOM 1062 N N . LEU A 1 135 ? 15.066 -0.802 -7.185 1.00 95.75 135 LEU A N 1
ATOM 1063 C CA . LEU A 1 135 ? 14.406 -1.910 -6.503 1.00 95.75 135 LEU A CA 1
ATOM 1064 C C . LEU A 1 135 ? 14.811 -3.262 -7.110 1.00 95.75 135 LEU A C 1
ATOM 1066 O O . LEU A 1 135 ? 15.177 -4.181 -6.380 1.00 95.75 135 LEU A O 1
ATOM 1070 N N . GLN A 1 136 ? 14.857 -3.358 -8.439 1.00 94.69 136 GLN A N 1
ATOM 1071 C CA . GLN A 1 136 ? 15.288 -4.558 -9.152 1.00 94.69 136 GLN A CA 1
ATOM 1072 C C . GLN A 1 136 ? 16.742 -4.934 -8.806 1.00 94.69 136 GLN A C 1
ATOM 1074 O O . GLN A 1 136 ? 17.038 -6.109 -8.582 1.00 94.69 136 GLN A O 1
ATOM 1079 N N . LYS A 1 137 ? 17.651 -3.950 -8.704 1.00 94.62 137 LYS A N 1
ATOM 1080 C CA . LYS A 1 137 ? 19.037 -4.166 -8.242 1.00 94.62 137 LYS A CA 1
ATOM 1081 C C . LYS A 1 137 ? 19.087 -4.663 -6.800 1.00 94.62 137 LYS A C 1
ATOM 1083 O O . LYS A 1 137 ? 19.853 -5.575 -6.507 1.00 94.62 137 LYS A O 1
ATOM 1088 N N . MET A 1 138 ? 18.255 -4.112 -5.918 1.00 96.50 138 MET A N 1
ATOM 1089 C CA . MET A 1 138 ? 18.193 -4.539 -4.518 1.00 96.50 138 MET A CA 1
ATOM 1090 C C . MET A 1 138 ? 17.668 -5.969 -4.373 1.00 96.50 138 MET A C 1
ATOM 1092 O O . MET A 1 138 ? 18.244 -6.734 -3.603 1.00 96.50 138 MET A O 1
ATOM 1096 N N . PHE A 1 139 ? 16.646 -6.367 -5.138 1.00 95.69 139 PHE A N 1
ATOM 1097 C CA . PHE A 1 139 ? 16.191 -7.759 -5.164 1.00 95.69 139 PHE A CA 1
ATOM 1098 C C . PHE A 1 139 ? 17.290 -8.705 -5.665 1.00 95.69 139 PHE A C 1
ATOM 1100 O O . PHE A 1 139 ? 17.593 -9.688 -4.996 1.00 95.69 139 PHE A O 1
ATOM 1107 N N . LYS A 1 140 ? 17.955 -8.374 -6.784 1.00 94.31 140 LYS A N 1
ATOM 1108 C CA . LYS A 1 140 ? 19.078 -9.168 -7.326 1.00 94.31 140 LYS A CA 1
ATOM 1109 C C . LYS A 1 140 ? 20.240 -9.305 -6.334 1.00 94.31 140 LYS A C 1
ATOM 1111 O O . LYS A 1 140 ? 20.911 -10.331 -6.314 1.00 94.31 140 LYS A O 1
ATOM 1116 N N . ALA A 1 141 ? 20.473 -8.282 -5.513 1.00 96.31 141 ALA A N 1
ATOM 1117 C CA . ALA A 1 141 ? 21.505 -8.269 -4.481 1.00 96.31 141 ALA A CA 1
ATOM 1118 C C . ALA A 1 141 ? 21.053 -8.869 -3.131 1.00 96.31 141 ALA A C 1
ATOM 1120 O O . ALA A 1 141 ? 21.811 -8.806 -2.166 1.00 96.31 141 ALA A O 1
ATOM 1121 N N . ASN A 1 142 ? 19.842 -9.436 -3.032 1.00 95.50 142 ASN A N 1
ATOM 1122 C CA . ASN A 1 142 ? 19.254 -9.954 -1.786 1.00 95.50 142 ASN A CA 1
ATOM 1123 C C . ASN A 1 142 ? 19.165 -8.912 -0.646 1.00 95.50 142 ASN A C 1
ATOM 1125 O O . ASN A 1 142 ? 19.218 -9.247 0.540 1.00 95.50 142 ASN A O 1
ATOM 1129 N N . LEU A 1 143 ? 19.008 -7.634 -1.007 1.00 96.81 143 LEU A N 1
ATOM 1130 C CA . LEU A 1 143 ? 18.882 -6.501 -0.083 1.00 96.81 143 LEU A CA 1
ATOM 1131 C C . LEU A 1 143 ? 17.424 -6.171 0.270 1.00 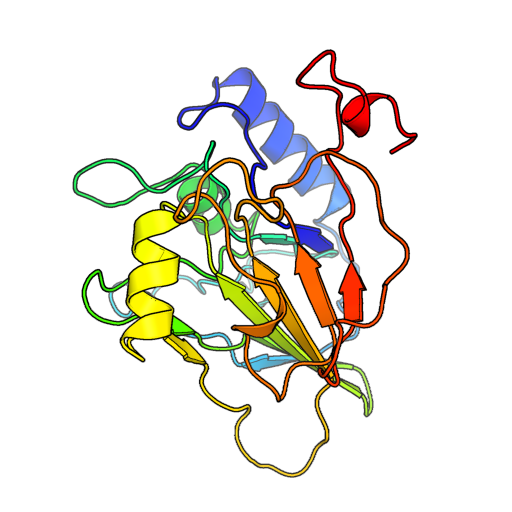96.81 143 LEU A C 1
ATOM 1133 O O . LEU A 1 143 ? 17.181 -5.229 1.021 1.00 96.81 143 LEU A O 1
ATOM 1137 N N . VAL A 1 144 ? 16.457 -6.928 -0.253 1.00 96.69 144 VAL A N 1
ATOM 1138 C CA . VAL A 1 144 ? 15.035 -6.822 0.098 1.00 96.69 144 VAL A CA 1
ATOM 1139 C C . VAL A 1 144 ? 14.627 -8.094 0.828 1.00 96.69 144 VAL A C 1
ATOM 1141 O O . VAL A 1 144 ? 14.746 -9.189 0.285 1.00 96.69 144 VAL A O 1
ATOM 1144 N N . GLN A 1 145 ? 14.168 -7.957 2.067 1.00 94.12 145 GLN A N 1
ATOM 1145 C CA . GLN A 1 145 ? 13.753 -9.077 2.908 1.00 94.12 145 GLN A CA 1
ATOM 1146 C C . GLN A 1 145 ? 12.374 -8.787 3.489 1.00 94.12 145 GLN A C 1
ATOM 1148 O O . GLN A 1 145 ? 12.123 -7.678 3.955 1.00 94.12 145 GLN A O 1
ATOM 1153 N N . ALA A 1 146 ? 11.489 -9.778 3.472 1.00 91.69 146 ALA A N 1
ATOM 1154 C CA . ALA A 1 146 ? 10.230 -9.724 4.199 1.00 91.69 146 ALA A CA 1
ATOM 1155 C C . ALA A 1 146 ? 10.329 -10.595 5.449 1.00 91.69 146 ALA A C 1
ATOM 1157 O O . ALA A 1 146 ? 10.783 -11.738 5.383 1.00 91.69 146 ALA A O 1
ATOM 1158 N N . GLU A 1 147 ? 9.922 -10.044 6.588 1.00 86.62 147 GLU A N 1
ATOM 1159 C CA . GLU A 1 147 ? 9.885 -10.792 7.838 1.00 86.62 147 GLU A CA 1
ATOM 1160 C C . GLU A 1 147 ? 8.754 -11.830 7.763 1.00 86.62 147 GLU A C 1
ATOM 1162 O O . GLU A 1 147 ? 7.601 -11.466 7.484 1.00 86.62 147 GLU A O 1
ATOM 1167 N N . PRO A 1 148 ? 9.050 -13.124 7.979 1.00 72.56 148 PRO A N 1
ATOM 1168 C CA . PRO A 1 148 ? 8.008 -14.137 7.996 1.00 72.56 148 PRO A CA 1
ATOM 1169 C C . PRO A 1 148 ? 7.003 -13.815 9.110 1.00 72.56 148 PRO A C 1
ATOM 1171 O O . PRO A 1 148 ? 7.377 -13.211 10.124 1.00 72.56 148 PRO A O 1
ATOM 1174 N N . PRO A 1 149 ? 5.726 -14.200 8.954 1.00 68.31 149 PRO A N 1
ATOM 1175 C CA . PRO A 1 149 ? 4.761 -14.028 10.028 1.00 68.31 149 PRO A CA 1
ATOM 1176 C C . PRO A 1 149 ? 5.274 -14.769 11.282 1.00 68.31 149 PRO A C 1
ATOM 1178 O O . PRO A 1 149 ? 5.808 -15.875 11.150 1.00 68.31 149 PRO A O 1
ATOM 1181 N N . PRO A 1 150 ? 5.168 -14.189 12.495 1.00 63.12 150 PRO A N 1
ATOM 1182 C CA . PRO A 1 150 ? 5.625 -14.840 13.718 1.00 63.12 150 PRO A CA 1
ATOM 1183 C C . PRO A 1 150 ? 5.000 -16.232 13.837 1.00 63.12 150 PRO A C 1
ATOM 1185 O O . PRO A 1 150 ? 3.786 -16.383 13.755 1.00 63.12 150 PRO A O 1
ATOM 1188 N N . ILE A 1 151 ? 5.855 -17.237 14.019 1.00 53.62 151 ILE A N 1
ATOM 1189 C CA . ILE A 1 151 ? 5.629 -18.676 13.788 1.00 53.62 151 ILE A CA 1
ATOM 1190 C C . ILE A 1 151 ? 4.595 -19.329 14.751 1.00 53.62 151 ILE A C 1
ATOM 1192 O O . ILE A 1 151 ? 4.514 -20.548 14.861 1.00 53.62 151 ILE A O 1
ATOM 1196 N N . SER A 1 152 ? 3.726 -18.584 15.444 1.00 53.03 152 SER A N 1
ATOM 1197 C CA . SER A 1 152 ? 2.707 -19.186 16.320 1.00 53.03 152 SER A CA 1
ATOM 1198 C C . SER A 1 152 ? 1.429 -19.612 15.570 1.00 53.03 152 SER A C 1
ATOM 1200 O O . SER A 1 152 ? 0.379 -18.981 15.645 1.00 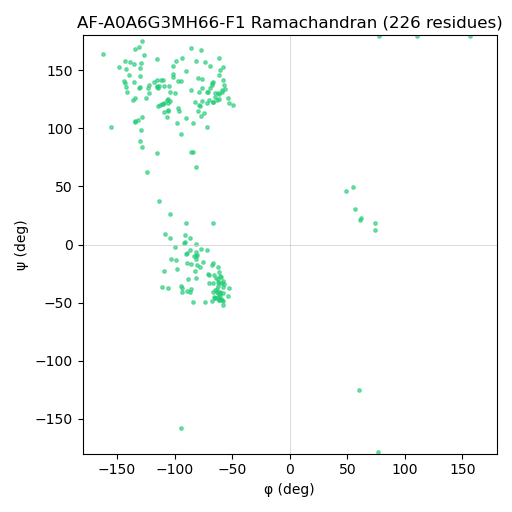53.03 152 SER A O 1
ATOM 1202 N N . ASN A 1 153 ? 1.517 -20.777 14.921 1.00 48.69 153 ASN A N 1
ATOM 1203 C CA . ASN A 1 153 ? 0.441 -21.773 14.778 1.00 48.69 153 ASN A CA 1
ATOM 1204 C C . ASN A 1 153 ? -0.864 -21.411 14.047 1.00 48.69 153 ASN A C 1
ATOM 1206 O O . ASN A 1 153 ? -1.863 -22.110 14.218 1.00 48.69 153 ASN A O 1
ATOM 1210 N N . THR A 1 154 ? -0.879 -20.408 13.176 1.00 59.16 154 THR A N 1
ATOM 1211 C CA . THR A 1 154 ? -2.003 -20.255 12.244 1.00 59.16 154 THR A CA 1
ATOM 1212 C C . THR A 1 154 ? -1.519 -19.926 10.846 1.00 59.16 154 THR A C 1
ATOM 1214 O O . THR A 1 154 ? -0.823 -18.927 10.671 1.00 59.16 154 THR A O 1
ATOM 1217 N N . GLU A 1 155 ? -1.924 -20.736 9.865 1.00 81.88 155 GLU A N 1
ATOM 1218 C CA . GLU A 1 155 ? -1.836 -20.388 8.447 1.00 81.88 155 GLU A CA 1
ATOM 1219 C C . GLU A 1 155 ? -2.438 -18.985 8.260 1.00 81.88 155 GLU A C 1
ATOM 1221 O O . GLU A 1 155 ? -3.578 -18.714 8.656 1.00 81.88 155 GLU A O 1
ATOM 1226 N N . SER A 1 156 ? -1.621 -18.059 7.761 1.00 89.75 156 SER A N 1
ATOM 1227 C CA . SER A 1 156 ? -2.025 -16.686 7.472 1.00 89.75 156 SER A CA 1
ATOM 1228 C C . SER A 1 156 ? -2.063 -16.516 5.971 1.00 89.75 156 SER A C 1
ATOM 1230 O O . SER A 1 156 ? -1.134 -16.946 5.293 1.00 89.75 156 SER A O 1
ATOM 1232 N N . PHE A 1 157 ? -3.108 -15.863 5.475 1.00 94.81 157 PHE A N 1
ATOM 1233 C CA . PHE A 1 157 ? -3.152 -15.431 4.089 1.00 94.81 157 PHE A CA 1
ATOM 1234 C C . PHE A 1 157 ? -2.267 -14.189 3.930 1.00 94.81 157 PHE A C 1
ATOM 1236 O O . PHE A 1 157 ? -2.458 -13.187 4.628 1.00 94.81 157 PHE A O 1
ATOM 1243 N N . ASN A 1 158 ? -1.288 -14.245 3.037 1.00 95.50 158 ASN A N 1
ATOM 1244 C CA . ASN A 1 158 ? -0.238 -13.246 2.890 1.00 95.50 158 ASN A CA 1
ATOM 1245 C C . ASN A 1 158 ? -0.476 -12.408 1.630 1.00 95.50 158 ASN A C 1
ATOM 1247 O O . ASN A 1 158 ? -0.306 -12.877 0.502 1.00 95.50 158 ASN A O 1
ATOM 1251 N N . ILE A 1 159 ? -0.845 -11.142 1.836 1.00 97.62 159 ILE A N 1
ATOM 1252 C CA . ILE A 1 159 ? -1.024 -10.151 0.772 1.00 97.62 159 ILE A CA 1
ATOM 1253 C C . ILE A 1 159 ? 0.220 -9.272 0.690 1.00 97.62 159 ILE A C 1
ATOM 1255 O O . ILE A 1 159 ? 0.636 -8.707 1.700 1.00 97.62 159 ILE A O 1
ATOM 1259 N N . PHE A 1 160 ? 0.766 -9.089 -0.509 1.00 98.00 160 PHE A N 1
ATOM 1260 C CA . PHE A 1 160 ? 1.832 -8.127 -0.786 1.00 98.00 160 PHE A CA 1
ATOM 1261 C C . PHE A 1 160 ? 1.317 -6.986 -1.661 1.00 98.00 160 PHE A C 1
ATOM 1263 O O . PHE A 1 160 ? 0.837 -7.222 -2.765 1.00 98.00 160 PHE A O 1
ATOM 1270 N N . VAL A 1 161 ? 1.413 -5.751 -1.176 1.00 98.56 161 VAL A N 1
ATOM 1271 C CA . VAL A 1 161 ? 1.002 -4.543 -1.903 1.00 98.56 161 VAL A CA 1
ATOM 1272 C C . VAL A 1 161 ? 2.243 -3.798 -2.376 1.00 98.56 161 VAL A C 1
ATOM 1274 O O . VAL A 1 161 ? 3.099 -3.453 -1.557 1.00 98.56 161 VAL A O 1
ATOM 1277 N N . LEU A 1 162 ? 2.331 -3.523 -3.676 1.00 98.31 162 LEU A N 1
ATOM 1278 C CA . LEU A 1 162 ? 3.431 -2.760 -4.270 1.00 98.31 162 LEU A CA 1
ATOM 1279 C C . LEU A 1 162 ? 2.948 -1.777 -5.333 1.00 98.31 162 LEU A C 1
ATOM 1281 O O . LEU A 1 162 ? 1.912 -1.979 -5.964 1.00 98.31 162 LEU A O 1
ATOM 1285 N N . HIS A 1 163 ? 3.757 -0.747 -5.567 1.00 98.31 163 HIS A N 1
ATOM 1286 C CA . HIS A 1 163 ? 3.498 0.289 -6.562 1.00 98.31 163 HIS A CA 1
ATOM 1287 C C . HIS A 1 163 ? 4.719 0.467 -7.480 1.00 98.31 163 HIS A C 1
ATOM 1289 O O . HIS A 1 163 ? 5.599 1.289 -7.210 1.00 98.31 163 HIS A O 1
ATOM 1295 N N . GLN A 1 164 ? 4.815 -0.383 -8.507 1.00 97.56 164 GLN A N 1
ATOM 1296 C CA . GLN A 1 164 ? 5.954 -0.500 -9.428 1.00 97.56 164 GLN A CA 1
ATOM 1297 C C . GLN A 1 164 ? 5.481 -0.790 -10.853 1.00 97.56 164 GLN A C 1
ATOM 1299 O O . GLN A 1 164 ? 4.414 -1.381 -11.026 1.00 97.56 164 GLN A O 1
ATOM 1304 N N . ASN A 1 165 ? 6.298 -0.484 -11.859 1.00 97.06 165 ASN A N 1
ATOM 1305 C CA . ASN A 1 165 ? 6.024 -0.922 -13.227 1.00 97.06 165 ASN A CA 1
ATOM 1306 C C . ASN A 1 165 ? 6.001 -2.456 -13.308 1.00 97.06 165 ASN A C 1
ATOM 1308 O O . ASN A 1 165 ? 6.927 -3.138 -12.850 1.00 97.06 165 ASN A O 1
ATOM 1312 N N . ARG A 1 166 ? 4.939 -3.000 -13.903 1.00 95.00 166 ARG A N 1
ATOM 1313 C CA . ARG A 1 166 ? 4.763 -4.434 -14.159 1.00 95.00 166 ARG A CA 1
ATOM 1314 C C . ARG A 1 166 ? 5.340 -4.829 -15.509 1.00 95.00 166 ARG A C 1
ATOM 1316 O O . ARG A 1 166 ? 5.951 -5.889 -15.642 1.00 95.00 166 ARG A O 1
ATOM 1323 N N . TYR A 1 167 ? 5.149 -3.982 -16.517 1.00 89.00 167 TYR A N 1
ATOM 1324 C CA . TYR A 1 167 ? 5.503 -4.303 -17.894 1.00 89.00 167 TYR A CA 1
ATOM 1325 C C . TYR A 1 167 ? 6.895 -3.798 -18.278 1.00 89.00 167 TYR A C 1
ATOM 1327 O O . TYR A 1 167 ? 7.318 -2.691 -17.944 1.00 89.00 167 TYR A O 1
ATOM 1335 N N . LYS A 1 168 ? 7.618 -4.622 -19.041 1.00 87.56 168 LYS A N 1
ATOM 1336 C CA . LYS A 1 168 ? 8.958 -4.296 -19.533 1.00 87.56 168 LYS A CA 1
ATOM 1337 C C . LYS A 1 168 ? 8.883 -3.226 -20.624 1.00 87.56 168 LYS A C 1
ATOM 1339 O O . LYS A 1 168 ? 8.638 -3.543 -21.785 1.00 87.56 168 LYS A O 1
ATOM 1344 N N . HIS A 1 169 ? 9.184 -1.983 -20.262 1.00 77.94 169 HIS A N 1
ATOM 1345 C CA . HIS A 1 169 ? 9.516 -0.939 -21.235 1.00 77.94 169 HIS A CA 1
ATOM 1346 C C . HIS A 1 169 ? 11.000 -1.011 -21.625 1.00 77.94 169 HIS A C 1
ATOM 1348 O O . HIS A 1 169 ? 11.314 -1.112 -22.805 1.00 77.94 169 HIS A O 1
ATOM 1354 N N . ASN A 1 170 ? 11.895 -1.074 -20.630 1.00 80.81 170 ASN A N 1
ATOM 1355 C CA . ASN A 1 170 ? 13.341 -1.302 -20.742 1.00 80.81 170 ASN A CA 1
ATOM 1356 C C . ASN A 1 170 ? 13.795 -2.345 -19.690 1.00 80.81 170 ASN A C 1
ATOM 1358 O O . ASN A 1 170 ? 13.042 -2.682 -18.778 1.00 80.81 170 ASN A O 1
ATOM 1362 N N . GLU A 1 171 ? 15.022 -2.878 -19.777 1.00 79.12 171 GLU A N 1
ATOM 1363 C CA . GLU A 1 171 ? 15.474 -4.001 -18.919 1.00 79.12 171 GLU A CA 1
ATOM 1364 C C . GLU A 1 171 ? 15.418 -3.745 -17.405 1.00 79.12 171 GLU A C 1
ATOM 1366 O O . GLU A 1 171 ? 15.162 -4.675 -16.637 1.00 79.12 171 GLU A O 1
ATOM 1371 N N . GLU A 1 172 ? 15.618 -2.496 -16.983 1.00 82.62 172 GLU A N 1
ATOM 1372 C CA . GLU A 1 172 ? 15.621 -2.100 -15.570 1.00 82.62 172 GLU A CA 1
ATOM 1373 C C . GLU A 1 172 ? 14.383 -1.275 -15.160 1.00 82.62 172 GLU A C 1
ATOM 1375 O O . GLU A 1 172 ? 14.374 -0.709 -14.074 1.00 82.62 172 GLU A O 1
ATOM 1380 N N . SER A 1 173 ? 13.353 -1.140 -16.002 1.00 90.56 173 SER A N 1
ATOM 1381 C CA . SER A 1 173 ? 12.213 -0.238 -15.740 1.00 90.56 173 SER A CA 1
ATOM 1382 C C . SER A 1 173 ? 10.939 -0.961 -15.290 1.00 90.56 173 SER A C 1
ATOM 1384 O O . SER A 1 173 ? 9.847 -0.510 -15.614 1.00 90.56 173 SER A O 1
ATOM 1386 N N . TYR A 1 174 ? 11.074 -2.133 -14.670 1.00 95.12 174 TYR A N 1
ATOM 1387 C CA . TYR A 1 174 ? 9.954 -2.942 -14.191 1.00 95.12 174 TYR A CA 1
ATOM 1388 C C . TYR A 1 174 ? 10.431 -3.978 -13.170 1.00 95.12 174 TYR A C 1
ATOM 1390 O O . TYR A 1 174 ? 11.627 -4.300 -13.091 1.00 95.12 174 TYR A O 1
ATOM 1398 N N . ILE A 1 175 ? 9.482 -4.537 -12.427 1.00 96.00 175 ILE A N 1
ATOM 1399 C CA . ILE A 1 175 ? 9.718 -5.623 -11.477 1.00 96.00 175 ILE A CA 1
ATOM 1400 C C . ILE A 1 175 ? 9.173 -6.932 -12.061 1.00 96.00 175 ILE A C 1
ATOM 1402 O O . ILE A 1 175 ? 7.966 -7.042 -12.265 1.00 96.00 175 ILE A O 1
ATOM 1406 N N . PRO A 1 176 ? 10.034 -7.934 -12.333 1.00 94.00 176 PRO A N 1
ATOM 1407 C CA . PRO A 1 176 ? 9.583 -9.257 -12.750 1.00 94.00 176 PRO A CA 1
ATOM 1408 C C . PRO A 1 176 ? 8.663 -9.884 -11.700 1.00 94.00 176 PRO A C 1
ATOM 1410 O O . PRO A 1 176 ? 8.983 -9.888 -10.513 1.00 94.00 176 PRO A O 1
ATOM 1413 N N . GLU A 1 177 ? 7.531 -10.436 -12.130 1.00 94.69 177 GLU A N 1
ATOM 1414 C CA . GLU A 1 177 ? 6.524 -11.001 -11.222 1.00 94.69 177 GLU A CA 1
ATOM 1415 C C . GLU A 1 177 ? 7.067 -12.158 -10.370 1.00 94.69 177 GLU A C 1
ATOM 1417 O O . GLU A 1 177 ? 6.575 -12.388 -9.269 1.00 94.69 177 GLU A O 1
ATOM 1422 N N . ASP A 1 178 ? 8.083 -12.872 -10.858 1.00 93.00 178 ASP A N 1
ATOM 1423 C CA . ASP A 1 178 ? 8.697 -14.047 -10.238 1.00 93.00 178 ASP A CA 1
ATOM 1424 C C . ASP A 1 178 ? 9.824 -13.721 -9.238 1.00 93.00 178 ASP A C 1
ATOM 1426 O O . ASP A 1 178 ? 10.328 -14.623 -8.561 1.00 93.00 178 ASP A O 1
ATOM 1430 N N . ILE A 1 179 ? 10.202 -12.448 -9.088 1.00 94.00 179 ILE A N 1
ATOM 1431 C CA . ILE A 1 179 ? 11.246 -12.028 -8.139 1.00 94.00 179 ILE A CA 1
ATOM 1432 C C . ILE A 1 179 ? 10.728 -11.893 -6.697 1.00 94.00 179 ILE A C 1
ATOM 1434 O O . ILE A 1 179 ? 11.518 -11.752 -5.764 1.00 94.00 179 ILE A O 1
ATOM 1438 N N . LEU A 1 180 ? 9.404 -11.908 -6.512 1.00 94.88 180 LEU A N 1
ATOM 1439 C CA . LEU A 1 180 ? 8.760 -11.733 -5.213 1.00 94.88 180 LEU A CA 1
ATOM 1440 C C . LEU A 1 180 ? 8.828 -13.012 -4.358 1.00 94.88 180 LEU A C 1
ATOM 1442 O O . LEU A 1 180 ? 9.173 -14.105 -4.822 1.00 94.88 180 LEU A O 1
ATOM 1446 N N . PHE A 1 181 ? 8.509 -12.851 -3.074 1.00 93.62 181 PHE A N 1
ATOM 1447 C CA . PHE A 1 181 ? 8.666 -13.890 -2.059 1.00 93.62 181 PHE A CA 1
ATOM 1448 C C . PHE A 1 181 ? 7.726 -15.083 -2.284 1.00 93.62 181 PHE A C 1
ATOM 1450 O O . PHE A 1 181 ? 6.554 -14.915 -2.603 1.00 93.62 181 PHE A O 1
ATOM 1457 N N . GLU A 1 182 ? 8.228 -16.301 -2.070 1.00 92.75 182 GLU A N 1
ATOM 1458 C CA . GLU A 1 182 ? 7.477 -17.536 -2.356 1.00 92.75 182 GLU A CA 1
ATOM 1459 C C . GLU A 1 182 ? 6.316 -17.805 -1.394 1.00 92.75 182 GLU A C 1
ATOM 1461 O O . GLU A 1 182 ? 5.366 -18.474 -1.779 1.00 92.75 182 GLU A O 1
ATOM 1466 N N . PHE A 1 183 ? 6.373 -17.275 -0.169 1.00 92.44 183 PHE A N 1
ATOM 1467 C CA . PHE A 1 183 ? 5.346 -17.491 0.859 1.00 92.44 183 PHE A CA 1
ATOM 1468 C C . PHE A 1 183 ? 4.066 -16.665 0.646 1.00 92.44 183 PHE A C 1
ATOM 1470 O O . PHE A 1 183 ? 3.141 -16.747 1.450 1.00 92.44 183 PHE A O 1
ATOM 1477 N N . LEU A 1 184 ? 4.039 -15.800 -0.370 1.00 94.94 184 LEU A N 1
ATOM 1478 C CA . LEU A 1 184 ? 2.879 -14.968 -0.662 1.00 94.94 184 LEU A CA 1
ATOM 1479 C C . LEU A 1 184 ? 1.721 -15.818 -1.186 1.00 94.94 184 LEU A C 1
ATOM 1481 O O . LEU A 1 184 ? 1.939 -16.841 -1.829 1.00 94.94 184 LEU A O 1
ATOM 1485 N N . ASP A 1 185 ? 0.500 -15.328 -0.974 1.00 96.38 185 ASP A N 1
ATOM 1486 C CA . ASP A 1 185 ? -0.723 -15.911 -1.535 1.00 96.38 185 ASP A CA 1
ATOM 1487 C C . ASP A 1 185 ? -1.341 -14.991 -2.599 1.00 96.38 185 ASP A C 1
ATOM 1489 O O . ASP A 1 185 ? -1.843 -15.452 -3.628 1.00 96.38 185 ASP A O 1
ATOM 1493 N N . LEU A 1 186 ? -1.268 -13.671 -2.386 1.00 98.19 186 LEU A N 1
ATOM 1494 C CA . LEU A 1 186 ? -1.802 -12.664 -3.302 1.00 98.19 186 LEU A CA 1
ATOM 1495 C C . LEU A 1 186 ? -0.896 -11.432 -3.392 1.00 98.19 186 LEU A C 1
ATOM 1497 O O . LEU A 1 186 ? -0.481 -10.861 -2.385 1.00 98.19 186 LEU A O 1
ATOM 1501 N N . VAL A 1 187 ? -0.668 -10.961 -4.612 1.00 98.44 187 VAL A N 1
ATOM 1502 C CA . VAL A 1 187 ? 0.035 -9.717 -4.920 1.00 98.44 187 VAL A CA 1
ATOM 1503 C C . VAL A 1 187 ? -0.969 -8.697 -5.449 1.00 98.44 187 VAL A C 1
ATOM 1505 O O . VAL A 1 187 ? -1.636 -8.934 -6.453 1.00 98.44 187 VAL A O 1
ATOM 1508 N N . PHE A 1 188 ? -1.071 -7.554 -4.777 1.00 98.56 188 PHE A N 1
ATOM 1509 C CA . PHE A 1 188 ? -1.855 -6.403 -5.207 1.00 98.56 188 PHE A CA 1
ATOM 1510 C C . PHE A 1 188 ? -0.928 -5.389 -5.890 1.00 98.56 188 PHE A C 1
ATOM 1512 O O . PHE A 1 188 ? -0.166 -4.679 -5.228 1.00 98.56 188 PHE A O 1
ATOM 1519 N N . TRP A 1 189 ? -1.009 -5.334 -7.221 1.00 98.38 189 TRP A N 1
ATOM 1520 C CA . TRP A 1 189 ? -0.201 -4.460 -8.066 1.00 98.38 189 TRP A CA 1
ATOM 1521 C C . TRP A 1 189 ? -0.894 -3.108 -8.283 1.00 98.38 189 TRP A C 1
ATOM 1523 O O . TRP A 1 189 ? -1.923 -3.032 -8.952 1.00 98.38 189 TRP A O 1
ATOM 1533 N N . GLY A 1 190 ? -0.356 -2.045 -7.680 1.00 97.38 190 GLY A N 1
ATOM 1534 C CA . GLY A 1 190 ? -1.048 -0.759 -7.545 1.00 97.38 190 GLY A CA 1
ATOM 1535 C C . GLY A 1 190 ? -0.691 0.333 -8.556 1.00 97.38 190 GLY A C 1
ATOM 1536 O O . GLY A 1 190 ? -1.404 1.326 -8.606 1.00 97.38 190 GLY A O 1
ATOM 1537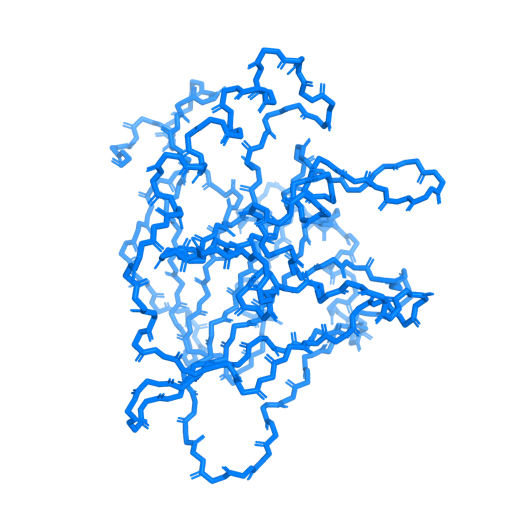 N N . HIS A 1 191 ? 0.393 0.186 -9.323 1.00 97.19 191 HIS A N 1
ATOM 1538 C CA . HIS A 1 191 ? 0.879 1.244 -10.227 1.00 97.19 191 HIS A CA 1
ATOM 1539 C C . HIS A 1 191 ? 0.206 1.245 -11.598 1.00 97.19 191 HIS A C 1
ATOM 1541 O O . HIS A 1 191 ? -0.064 2.291 -12.173 1.00 97.19 191 HIS A O 1
ATOM 1547 N N . GLU A 1 192 ? -0.061 0.061 -12.139 1.00 96.12 192 GLU A N 1
ATOM 1548 C CA . GLU A 1 192 ? -0.610 -0.062 -13.483 1.00 96.12 192 GLU A CA 1
ATOM 1549 C C . GLU A 1 192 ? -2.064 0.409 -13.513 1.00 96.12 192 GLU A C 1
ATOM 1551 O O . GLU A 1 192 ? -2.889 -0.012 -12.703 1.00 96.12 192 GLU A O 1
ATOM 1556 N N . HIS A 1 193 ? -2.392 1.263 -14.481 1.00 95.69 193 HIS A N 1
ATOM 1557 C CA . HIS A 1 193 ? -3.727 1.850 -14.594 1.00 95.69 193 HIS A CA 1
ATOM 1558 C C . HIS A 1 193 ? -4.722 0.979 -15.365 1.00 95.69 193 HIS A C 1
ATOM 1560 O O . HIS A 1 193 ? -5.932 1.204 -15.274 1.00 95.69 193 HIS A O 1
ATOM 1566 N N . GLU A 1 194 ? -4.248 -0.004 -16.129 1.00 96.38 194 GLU A N 1
ATOM 1567 C CA . GLU A 1 194 ? -5.104 -0.988 -16.795 1.00 96.38 194 GLU A CA 1
ATOM 1568 C C . GLU A 1 194 ? -5.826 -1.854 -15.754 1.00 96.38 194 GLU A C 1
ATOM 1570 O O . GLU A 1 194 ? -5.195 -2.383 -14.841 1.00 96.38 194 GLU A O 1
ATOM 1575 N N . CYS A 1 195 ? -7.147 -2.000 -15.881 1.00 96.81 195 CYS A N 1
ATOM 1576 C CA . CYS A 1 195 ? -7.930 -2.816 -14.954 1.00 96.81 195 CYS A CA 1
ATOM 1577 C C . CYS A 1 195 ? -7.871 -4.290 -15.376 1.00 96.81 195 CYS A C 1
ATOM 1579 O O . CYS A 1 195 ? -8.520 -4.701 -16.337 1.00 96.81 195 CYS A O 1
ATOM 1581 N N . LEU A 1 196 ? -7.087 -5.076 -14.641 1.00 96.81 196 LEU A N 1
ATOM 1582 C CA . LEU A 1 196 ? -7.019 -6.537 -14.690 1.00 96.81 196 LEU A CA 1
ATOM 1583 C C . LEU A 1 196 ? -7.289 -7.063 -13.269 1.00 96.81 196 LEU A C 1
ATOM 1585 O O . LEU A 1 196 ? -6.415 -7.617 -12.597 1.00 96.81 196 LEU A O 1
ATOM 1589 N N . ILE A 1 197 ? -8.498 -6.778 -12.775 1.00 96.81 197 ILE A N 1
ATOM 1590 C CA . ILE A 1 197 ? -8.883 -6.998 -11.375 1.00 96.81 197 ILE A CA 1
ATOM 1591 C C . ILE A 1 197 ? -8.938 -8.484 -10.996 1.00 96.81 197 ILE A C 1
ATOM 1593 O O . ILE A 1 197 ? -8.612 -8.838 -9.861 1.00 96.81 197 ILE A O 1
ATOM 1597 N N . ASP A 1 198 ? -9.317 -9.352 -11.934 1.00 97.75 198 ASP A N 1
ATOM 1598 C CA . ASP A 1 198 ? -9.435 -10.786 -11.686 1.00 97.75 198 ASP A CA 1
ATOM 1599 C C . ASP A 1 198 ? -8.050 -11.401 -11.419 1.00 97.75 198 ASP A C 1
ATOM 1601 O O . ASP A 1 198 ? -7.155 -11.272 -12.261 1.00 97.75 198 ASP A O 1
ATOM 1605 N N . PRO A 1 199 ? -7.836 -12.064 -10.263 1.00 97.62 199 PRO A N 1
ATOM 1606 C CA . PRO A 1 199 ? -6.526 -12.596 -9.922 1.00 97.62 199 PRO A CA 1
ATOM 1607 C C . PRO A 1 199 ? -6.051 -13.660 -10.916 1.00 97.62 199 PRO A C 1
ATOM 1609 O O . PRO A 1 199 ? -6.750 -14.640 -11.176 1.00 97.62 199 PRO A O 1
ATOM 1612 N N . ILE A 1 200 ? -4.822 -13.511 -11.406 1.00 97.44 200 ILE A N 1
ATOM 1613 C CA . ILE A 1 200 ? -4.164 -14.492 -12.274 1.00 97.44 200 ILE A CA 1
ATOM 1614 C C . ILE A 1 200 ? -3.017 -15.175 -11.535 1.00 97.44 200 ILE A C 1
ATOM 1616 O O . ILE A 1 200 ? -2.297 -14.539 -10.769 1.00 97.44 200 ILE A O 1
ATOM 1620 N N . GLN A 1 201 ? -2.830 -16.475 -11.754 1.00 97.06 201 GLN A N 1
ATOM 1621 C CA . GLN A 1 201 ? -1.705 -17.188 -11.156 1.00 97.06 201 GLN A CA 1
ATOM 1622 C C . GLN A 1 201 ? -0.394 -16.778 -11.835 1.00 97.06 201 GLN A C 1
ATOM 1624 O O . GLN A 1 201 ? -0.291 -16.804 -13.065 1.00 97.06 201 GLN A O 1
ATOM 1629 N N . VAL A 1 202 ? 0.622 -16.441 -11.039 1.00 95.56 202 VAL A N 1
ATOM 1630 C CA . VAL A 1 202 ? 1.951 -16.112 -11.566 1.00 95.56 202 VAL A CA 1
ATOM 1631 C C . VAL A 1 202 ? 2.676 -17.395 -11.967 1.00 95.56 202 VAL A C 1
ATOM 1633 O O . VAL A 1 202 ? 2.683 -18.396 -11.245 1.00 95.56 202 VAL A O 1
ATOM 1636 N N . LYS A 1 203 ? 3.296 -17.384 -13.150 1.00 91.88 203 LYS A N 1
ATOM 1637 C CA . LYS A 1 203 ? 3.975 -18.562 -13.697 1.00 91.88 203 LYS A CA 1
ATOM 1638 C C . LYS A 1 203 ? 5.079 -19.032 -12.744 1.00 91.88 203 LYS A C 1
ATOM 1640 O O . LYS A 1 203 ? 5.924 -18.243 -12.339 1.00 91.88 203 LYS A O 1
ATOM 1645 N N . ASN A 1 204 ? 5.100 -20.333 -12.449 1.00 89.50 204 ASN A N 1
ATOM 1646 C CA . ASN A 1 204 ? 6.071 -20.972 -11.549 1.00 89.50 204 ASN A CA 1
ATOM 1647 C C . ASN A 1 204 ? 6.048 -20.441 -10.099 1.00 89.50 204 ASN A C 1
ATOM 1649 O O . ASN A 1 204 ? 7.033 -20.598 -9.379 1.00 89.50 204 ASN A O 1
ATOM 1653 N N . LYS A 1 205 ? 4.946 -19.819 -9.663 1.00 93.00 205 LYS A N 1
ATOM 1654 C CA . LYS A 1 205 ? 4.764 -19.317 -8.296 1.00 93.00 205 LYS A CA 1
ATOM 1655 C C . LYS A 1 205 ? 3.444 -19.806 -7.700 1.00 93.00 205 LYS A C 1
ATOM 1657 O O . LYS A 1 205 ? 2.510 -20.164 -8.418 1.00 93.00 205 LYS A O 1
ATOM 1662 N N . GLY A 1 206 ? 3.395 -19.847 -6.368 1.00 93.06 206 GLY A N 1
ATOM 1663 C CA . GLY A 1 206 ? 2.212 -20.260 -5.605 1.00 93.06 206 GLY A CA 1
ATOM 1664 C C . GLY A 1 206 ? 1.152 -19.166 -5.443 1.00 93.06 206 GLY A C 1
ATOM 1665 O O . GLY A 1 206 ? 0.006 -19.488 -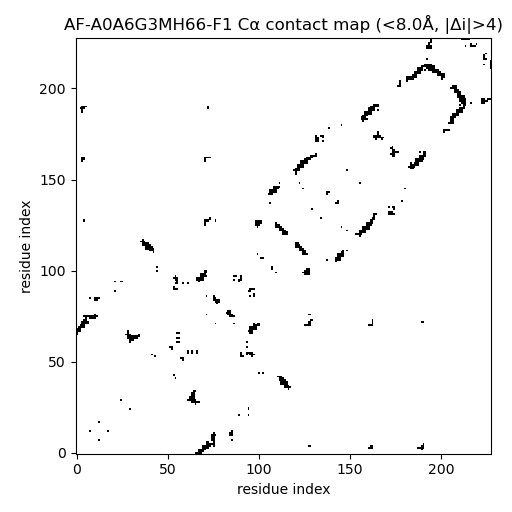5.150 1.00 93.06 206 GLY A O 1
ATOM 1666 N N . TYR A 1 207 ? 1.511 -17.897 -5.665 1.00 96.31 207 TYR A N 1
ATOM 1667 C CA . TYR A 1 207 ? 0.613 -16.755 -5.489 1.00 96.31 207 TYR A CA 1
ATOM 1668 C C . TYR A 1 207 ? -0.110 -16.325 -6.763 1.00 96.31 207 TYR A C 1
ATOM 1670 O O . TYR A 1 207 ? 0.322 -16.561 -7.898 1.00 96.31 207 TYR A O 1
ATOM 1678 N N . PHE A 1 208 ? -1.195 -15.592 -6.534 1.00 98.31 208 PHE A N 1
ATOM 1679 C CA . PHE A 1 208 ? -1.951 -14.876 -7.549 1.00 98.31 208 PHE A CA 1
ATOM 1680 C C . PHE A 1 208 ? -1.571 -13.394 -7.576 1.00 98.31 208 PHE A C 1
ATOM 1682 O O . PHE A 1 208 ? -1.087 -12.844 -6.590 1.00 98.31 208 PHE A O 1
ATOM 1689 N N . LEU A 1 209 ? -1.824 -12.730 -8.697 1.00 98.06 209 LEU A N 1
ATOM 1690 C CA . LEU A 1 209 ? -1.629 -11.300 -8.900 1.00 98.06 209 LEU A CA 1
ATOM 1691 C C . LEU A 1 209 ? -2.956 -10.674 -9.321 1.00 98.06 209 LEU A C 1
ATOM 1693 O O . LEU A 1 209 ? -3.593 -11.155 -10.254 1.00 98.06 209 LEU A O 1
ATOM 1697 N N . THR A 1 210 ? -3.349 -9.592 -8.655 1.00 98.44 210 THR A N 1
ATOM 1698 C CA . THR A 1 210 ? -4.472 -8.728 -9.045 1.00 98.44 210 THR A CA 1
ATOM 1699 C C . THR A 1 210 ? -3.965 -7.321 -9.350 1.00 98.44 210 THR A C 1
ATOM 1701 O O . THR A 1 210 ? -3.086 -6.803 -8.652 1.00 98.44 210 THR A O 1
ATOM 1704 N N . GLN A 1 211 ? -4.514 -6.703 -10.396 1.00 98.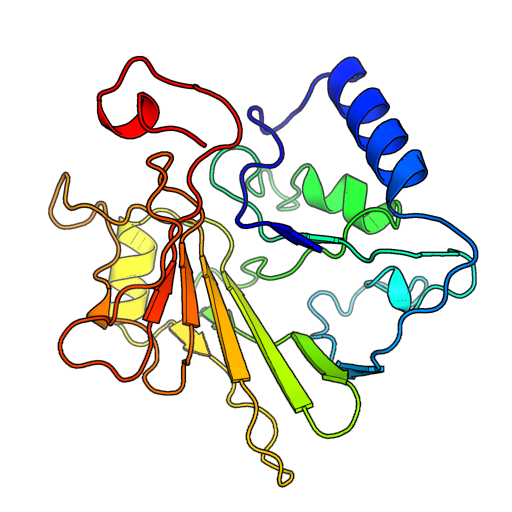06 211 GLN A N 1
ATOM 1705 C CA . GLN A 1 211 ? -4.171 -5.353 -10.836 1.00 98.06 211 GLN A CA 1
ATOM 1706 C C . GLN A 1 211 ? -5.463 -4.545 -11.027 1.00 98.06 211 GLN A C 1
ATOM 1708 O O . GLN A 1 211 ? -6.038 -4.533 -12.113 1.00 98.06 211 GLN A O 1
ATOM 1713 N N . PRO A 1 212 ? -5.955 -3.869 -9.978 1.00 97.19 212 PRO A N 1
ATOM 1714 C CA . PRO A 1 212 ? -7.230 -3.153 -10.023 1.00 97.19 212 PRO A CA 1
ATOM 1715 C C . PRO A 1 212 ? -7.320 -2.005 -11.030 1.00 97.19 212 PRO A C 1
ATOM 1717 O O . PRO A 1 212 ? -8.423 -1.597 -11.376 1.00 97.19 212 PRO A O 1
ATOM 1720 N N . GLY A 1 213 ? -6.191 -1.469 -11.493 1.00 96.00 213 GLY A N 1
ATOM 1721 C CA . GLY A 1 213 ? -6.184 -0.277 -12.328 1.00 96.00 213 GLY A CA 1
ATOM 1722 C C . GLY A 1 213 ? -6.414 1.016 -11.540 1.00 96.00 213 GLY A C 1
ATOM 1723 O O . GLY A 1 213 ? -6.555 1.030 -10.315 1.00 96.00 213 GLY A O 1
ATOM 1724 N N . SER A 1 214 ? -6.453 2.130 -12.268 1.00 94.88 214 SER A N 1
ATOM 1725 C CA . SER A 1 214 ? -6.729 3.453 -11.707 1.00 94.88 214 SER A CA 1
ATOM 1726 C C . SER A 1 214 ? -8.229 3.695 -11.509 1.00 94.88 214 SER A C 1
ATOM 1728 O O . SER A 1 214 ? -9.073 3.114 -12.185 1.00 94.88 214 SER A O 1
ATOM 1730 N N . SER A 1 215 ? -8.578 4.630 -10.621 1.00 92.75 215 SER A N 1
ATOM 1731 C CA . SER A 1 215 ? -9.974 5.063 -10.416 1.00 92.75 215 SER A CA 1
ATOM 1732 C C . SER A 1 215 ? -10.455 6.120 -11.420 1.00 92.75 215 SER A C 1
ATOM 1734 O O . SER A 1 215 ? -11.641 6.447 -11.469 1.00 92.75 215 SER A O 1
ATOM 1736 N N . VAL A 1 216 ? -9.539 6.674 -12.215 1.00 92.12 216 VAL A N 1
ATOM 1737 C CA . VAL A 1 216 ? -9.804 7.690 -13.235 1.00 92.12 216 VAL A CA 1
ATOM 1738 C C . VAL A 1 216 ? -8.825 7.526 -14.392 1.00 92.12 216 VAL A C 1
ATOM 1740 O O . VAL A 1 216 ? -7.711 7.034 -14.206 1.00 92.12 216 VAL A O 1
ATOM 1743 N N . ILE A 1 217 ? -9.240 7.948 -15.585 1.00 87.12 217 ILE A N 1
ATOM 1744 C CA . ILE A 1 217 ? -8.365 8.000 -16.753 1.00 87.12 217 ILE A CA 1
ATOM 1745 C C . ILE A 1 217 ? -7.403 9.190 -16.591 1.00 87.12 217 ILE A C 1
ATOM 1747 O O . ILE A 1 217 ? -7.831 10.344 -16.602 1.00 87.12 217 ILE A O 1
ATOM 1751 N N . THR A 1 218 ? -6.116 8.911 -16.423 1.00 85.88 218 THR A N 1
ATOM 1752 C CA . THR A 1 218 ? -5.008 9.874 -16.362 1.00 85.88 218 THR A CA 1
ATOM 1753 C C . THR A 1 218 ? -4.279 10.025 -17.699 1.00 85.88 218 THR A C 1
ATOM 1755 O O . THR A 1 218 ? -3.635 11.048 -17.931 1.00 85.88 218 THR A O 1
ATOM 1758 N N . SER A 1 219 ? -4.393 9.037 -18.595 1.00 84.56 219 SER A N 1
ATOM 1759 C CA . SER A 1 219 ? -3.763 9.042 -19.917 1.00 84.56 219 SER A CA 1
ATOM 1760 C C . SER A 1 219 ? -4.692 8.474 -20.992 1.00 84.56 219 SER A C 1
ATOM 1762 O O . SER A 1 219 ? -5.466 7.550 -20.756 1.00 84.56 219 SER A O 1
ATOM 1764 N N . LEU A 1 220 ? -4.604 9.002 -22.216 1.00 88.94 220 LEU A N 1
ATOM 1765 C CA . LEU A 1 220 ? -5.346 8.475 -23.369 1.00 88.94 220 LEU A CA 1
ATOM 1766 C C . LEU A 1 220 ? -4.618 7.262 -23.965 1.00 88.94 220 LEU A C 1
ATOM 1768 O O . LEU A 1 220 ? -4.086 7.315 -25.073 1.00 88.94 220 LEU A O 1
ATOM 1772 N N . SER A 1 221 ? -4.565 6.176 -23.197 1.00 87.69 221 SER A N 1
ATOM 1773 C CA . SER A 1 221 ? -3.915 4.923 -23.580 1.00 87.69 221 SER A CA 1
ATOM 1774 C C . SER A 1 221 ? -4.921 3.777 -23.708 1.00 87.69 221 SER A C 1
ATOM 1776 O O . SER A 1 221 ? -6.024 3.813 -23.160 1.00 87.69 221 SER A O 1
ATOM 1778 N N . LYS A 1 222 ? -4.537 2.719 -24.435 1.00 85.19 222 LYS A N 1
ATOM 1779 C CA . LYS A 1 222 ? -5.384 1.530 -24.603 1.00 85.19 222 LYS A CA 1
ATOM 1780 C C . LYS A 1 222 ? -5.697 0.859 -23.259 1.00 85.19 222 LYS A C 1
ATOM 1782 O O . LYS A 1 222 ? -6.849 0.502 -23.034 1.00 85.19 222 LYS A O 1
ATOM 1787 N N . GLY A 1 223 ? -4.713 0.741 -22.365 1.00 83.12 223 GLY A N 1
ATOM 1788 C CA . GLY A 1 223 ? -4.917 0.155 -21.034 1.00 83.12 223 GLY A CA 1
ATOM 1789 C C . GLY A 1 223 ? -5.926 0.943 -20.193 1.00 83.12 223 GLY A C 1
ATOM 1790 O O . GLY A 1 223 ? -6.725 0.367 -19.458 1.00 83.12 223 GLY A O 1
ATOM 1791 N N . GLU A 1 224 ? -5.979 2.266 -20.357 1.00 90.12 224 GLU A N 1
ATOM 1792 C CA . GLU A 1 224 ? -6.934 3.097 -19.624 1.00 90.12 224 GLU A CA 1
ATOM 1793 C C . GLU A 1 224 ? -8.347 3.135 -20.220 1.00 90.12 224 GLU A C 1
ATOM 1795 O O . GLU A 1 224 ? -9.271 3.573 -19.538 1.00 90.12 224 GLU A O 1
ATOM 1800 N N . SER A 1 225 ? -8.542 2.605 -21.432 1.00 87.06 225 SER A N 1
ATOM 1801 C CA . SER A 1 225 ? -9.873 2.443 -22.039 1.00 87.06 225 SER A CA 1
ATOM 1802 C C . SER A 1 225 ? -10.693 1.290 -21.448 1.00 87.06 225 SER A C 1
ATOM 1804 O O . SER A 1 225 ? -11.905 1.230 -21.657 1.00 87.06 225 SER A O 1
ATOM 1806 N N . VAL A 1 226 ? -10.045 0.380 -20.710 1.00 90.75 226 VAL A N 1
ATOM 1807 C CA . VAL A 1 226 ? -10.714 -0.724 -20.009 1.00 90.75 226 VAL A CA 1
ATOM 1808 C C . VAL A 1 226 ? -11.576 -0.165 -18.876 1.00 90.75 226 VAL A C 1
ATOM 1810 O O . VAL A 1 226 ? -11.155 0.751 -18.164 1.00 90.75 226 VAL A O 1
ATOM 1813 N N . THR A 1 227 ? -12.778 -0.722 -18.706 1.00 89.00 227 THR A N 1
ATOM 1814 C CA . THR A 1 227 ? -13.697 -0.370 -17.615 1.00 89.00 227 THR A CA 1
ATOM 1815 C C . THR A 1 227 ? -13.021 -0.549 -16.257 1.00 89.00 227 THR A C 1
ATOM 1817 O O . THR A 1 227 ? -12.355 -1.556 -16.029 1.00 89.00 227 THR A O 1
ATOM 1820 N N . LYS A 1 228 ? -13.178 0.450 -15.386 1.00 88.06 228 LYS A N 1
ATOM 1821 C CA . LYS A 1 228 ? -12.637 0.457 -14.024 1.00 88.06 228 LYS A CA 1
ATOM 1822 C C . LYS A 1 228 ? -13.613 -0.183 -13.051 1.00 88.06 228 LYS A C 1
ATOM 1824 O O . LYS A 1 228 ? -14.822 0.125 -13.172 1.00 88.06 228 LYS A O 1
#

Organism: Henneguya salminicola (NCBI:txid69463)

pLDDT: mean 90.48, std 10.34, range [48.69, 98.56]

Sequence (228 aa):
MLLGGDLFHENKPSRKIICQAIYLIRKYCFGKKTQKFQVLNLPDFNESDKTLPKFNIKDPNLNISIPLFSIHGNHDDPIGMEGLCSLDIFSNAGLVNYFGKIQSSEKISIKPVMFRKGDSNLSIYGLGSLKDSRLQKMFKANLVQAEPPPISNTESFNIFVLHQNRYKHNEESYIPEDILFEFLDLVFWGHEHECLIDPIQVKNKGYFLTQPGSSVITSLSKGESVTK

Nearest PDB structures (foldseek):
  8bah-assembly1_B  TM=9.598E-01  e=2.106E-27  Homo sapiens
  7zr1-assembly1_A  TM=9.591E-01  e=7.875E-27  Thermochaetoides thermophila DSM 1495
  4yke-assembly1_B  TM=9.618E-01  e=1.935E-26  Thermochaetoides thermophila DSM 1495
  3t1i-assembly2_C  TM=9.623E-01  e=5.362E-26  Homo sapiens
  3t1i-assembly2_D  TM=9.212E-01  e=1.935E-26  Homo sapiens